Protein AF-A0A975ZNK2-F1 (afdb_monomer)

pLDDT: mean 77.85, std 20.16, range [29.97, 97.44]

Structure (mmCIF, N/CA/C/O backbone):
data_AF-A0A975ZNK2-F1
#
_entry.id   AF-A0A975ZNK2-F1
#
loop_
_atom_site.group_PDB
_atom_site.id
_atom_site.type_symbol
_atom_site.label_atom_id
_atom_site.label_alt_id
_atom_site.label_comp_id
_atom_site.label_asym_id
_atom_site.label_entity_id
_atom_site.label_seq_id
_atom_site.pdbx_PDB_ins_code
_atom_site.Cartn_x
_atom_site.Cartn_y
_atom_site.Cartn_z
_atom_site.occupancy
_atom_site.B_iso_or_equiv
_atom_site.auth_seq_id
_atom_site.auth_comp_id
_atom_site.auth_asym_id
_atom_site.auth_atom_id
_atom_site.pdbx_PDB_model_num
ATOM 1 N N . MET A 1 1 ? 40.248 -5.183 1.973 1.00 47.56 1 MET A N 1
ATOM 2 C CA . MET A 1 1 ? 39.134 -5.006 2.936 1.00 47.56 1 MET A CA 1
ATOM 3 C C . MET A 1 1 ? 38.538 -3.595 2.935 1.00 47.56 1 MET A C 1
ATOM 5 O O . MET A 1 1 ? 37.321 -3.505 2.962 1.00 47.56 1 MET A O 1
ATOM 9 N N . LEU A 1 2 ? 39.323 -2.508 2.812 1.00 42.44 2 LEU A N 1
ATOM 10 C CA . LEU A 1 2 ? 38.768 -1.141 2.685 1.00 42.44 2 LEU A CA 1
ATOM 11 C C . LEU A 1 2 ? 37.943 -0.899 1.400 1.00 42.44 2 LEU A C 1
ATOM 13 O O . LEU A 1 2 ? 36.941 -0.193 1.455 1.00 42.44 2 LEU A O 1
ATOM 17 N N . LEU A 1 3 ? 38.295 -1.525 0.268 1.00 43.16 3 LEU A N 1
ATOM 18 C CA . LEU A 1 3 ? 37.518 -1.394 -0.979 1.00 43.16 3 LEU A CA 1
ATOM 19 C C . LEU A 1 3 ? 36.099 -1.992 -0.892 1.00 43.16 3 LEU A C 1
ATOM 21 O O . LEU A 1 3 ? 35.184 -1.487 -1.532 1.00 43.16 3 LEU A O 1
ATOM 25 N N . PHE A 1 4 ? 35.898 -3.034 -0.077 1.00 43.66 4 PHE A N 1
ATOM 26 C CA . PHE A 1 4 ? 34.592 -3.690 0.078 1.00 43.66 4 PHE A CA 1
ATOM 27 C C . PHE A 1 4 ? 33.626 -2.851 0.932 1.00 43.66 4 PHE A C 1
ATOM 29 O O . PHE A 1 4 ? 32.433 -2.792 0.650 1.00 43.66 4 PHE A O 1
ATOM 36 N N . VAL A 1 5 ? 34.155 -2.136 1.933 1.00 51.25 5 VAL A N 1
ATOM 37 C CA . VAL A 1 5 ? 33.385 -1.199 2.771 1.00 51.25 5 VAL A CA 1
ATOM 38 C C . VAL A 1 5 ? 32.979 0.047 1.973 1.00 51.25 5 VAL A C 1
ATOM 40 O O . VAL A 1 5 ? 31.861 0.534 2.122 1.00 51.25 5 VAL A O 1
ATOM 43 N N . ALA A 1 6 ? 33.835 0.517 1.057 1.00 40.59 6 ALA A N 1
ATOM 44 C CA . ALA A 1 6 ? 33.511 1.627 0.159 1.00 40.59 6 ALA A CA 1
ATOM 45 C C . ALA A 1 6 ? 32.428 1.263 -0.881 1.00 40.59 6 ALA A C 1
ATOM 47 O O . ALA A 1 6 ? 31.555 2.082 -1.161 1.00 40.59 6 ALA A O 1
ATOM 48 N N . MET A 1 7 ? 32.417 0.027 -1.401 1.00 44.50 7 MET A N 1
ATOM 49 C CA . MET A 1 7 ? 31.348 -0.450 -2.296 1.00 44.50 7 MET A CA 1
ATOM 50 C C . MET A 1 7 ? 30.000 -0.638 -1.579 1.00 44.50 7 MET A C 1
ATOM 52 O O . MET A 1 7 ? 28.960 -0.334 -2.161 1.00 44.50 7 MET A O 1
ATOM 56 N N . LEU A 1 8 ? 29.997 -1.051 -0.305 1.00 46.00 8 LEU A N 1
ATOM 57 C CA . LEU A 1 8 ? 28.776 -1.118 0.517 1.00 46.00 8 LEU A CA 1
ATOM 58 C C . LEU A 1 8 ? 28.173 0.271 0.799 1.00 46.00 8 LEU A C 1
ATOM 60 O O . LEU A 1 8 ? 26.955 0.397 0.908 1.00 46.00 8 LEU A O 1
ATOM 64 N N . ALA A 1 9 ? 28.998 1.321 0.861 1.00 42.47 9 ALA A N 1
ATOM 65 C CA . ALA A 1 9 ? 28.537 2.695 1.066 1.00 42.47 9 ALA A CA 1
ATOM 66 C C . ALA A 1 9 ? 27.902 3.326 -0.193 1.00 42.47 9 ALA A C 1
ATOM 68 O O . ALA A 1 9 ? 27.030 4.186 -0.077 1.00 42.47 9 ALA A O 1
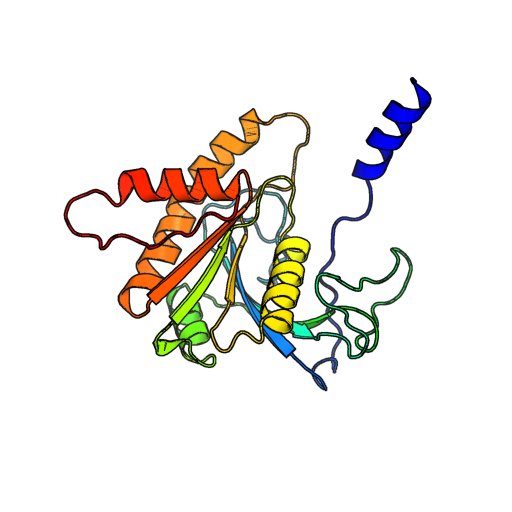ATOM 69 N N . LEU A 1 10 ? 28.283 2.880 -1.396 1.00 37.44 10 LEU A N 1
ATOM 70 C CA . LEU A 1 10 ? 27.771 3.413 -2.669 1.00 37.44 10 LEU A CA 1
ATOM 71 C C . LEU A 1 10 ? 26.394 2.848 -3.066 1.00 37.44 10 LEU A C 1
ATOM 73 O O . LEU A 1 10 ? 25.664 3.493 -3.817 1.00 37.44 10 LEU A O 1
ATOM 77 N N . ALA A 1 11 ? 25.982 1.701 -2.515 1.00 38.19 11 ALA A N 1
ATOM 78 C CA . ALA A 1 11 ? 24.647 1.132 -2.746 1.00 38.19 11 ALA A CA 1
ATOM 79 C C . ALA A 1 11 ? 23.512 1.935 -2.072 1.00 38.19 11 ALA A C 1
ATOM 81 O O . ALA A 1 11 ? 22.334 1.728 -2.365 1.00 38.19 11 ALA A O 1
ATOM 82 N N . ALA A 1 12 ? 23.845 2.876 -1.183 1.00 39.78 12 ALA A N 1
ATOM 83 C CA . ALA A 1 12 ? 22.862 3.679 -0.465 1.00 39.78 12 ALA A CA 1
ATOM 84 C C . ALA A 1 12 ? 22.242 4.810 -1.310 1.00 39.78 12 ALA A C 1
ATOM 86 O O . ALA A 1 12 ? 21.206 5.339 -0.901 1.00 39.78 12 ALA A O 1
ATOM 87 N N . CYS A 1 13 ? 22.819 5.15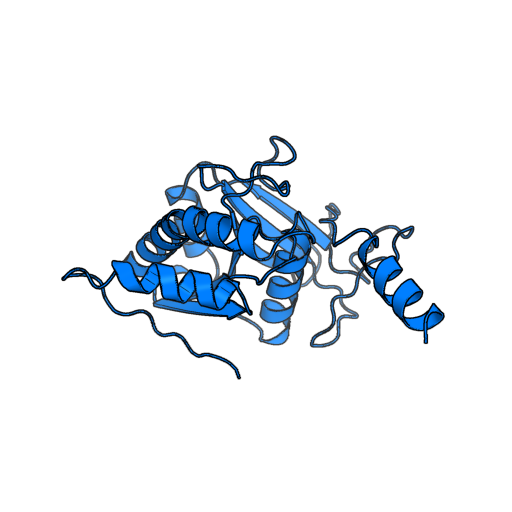2 -2.469 1.00 39.16 13 CYS A N 1
ATOM 88 C CA . CYS A 1 13 ? 22.420 6.308 -3.285 1.00 39.16 13 CYS A CA 1
ATOM 89 C C . CYS A 1 13 ? 21.742 5.952 -4.620 1.00 39.16 13 CYS A C 1
ATOM 91 O O . CYS A 1 13 ? 21.587 6.827 -5.470 1.00 39.16 13 CYS A O 1
ATOM 93 N N . ALA A 1 14 ? 21.314 4.703 -4.825 1.00 41.66 14 ALA A N 1
ATOM 94 C CA . ALA A 1 14 ? 20.444 4.391 -5.958 1.00 41.66 14 ALA A CA 1
ATOM 95 C C . ALA A 1 14 ? 19.085 5.102 -5.778 1.00 41.66 14 ALA A C 1
ATOM 97 O O . ALA A 1 14 ? 18.588 5.143 -4.646 1.00 41.66 14 ALA A O 1
ATOM 98 N N . PRO A 1 15 ? 18.463 5.658 -6.838 1.00 47.44 15 PRO A N 1
ATOM 99 C CA . PRO A 1 15 ? 17.114 6.209 -6.752 1.00 47.44 15 PRO A CA 1
ATOM 100 C C . PRO A 1 15 ? 16.156 5.121 -6.247 1.00 47.44 15 PRO A C 1
ATOM 102 O O . PRO A 1 15 ? 15.837 4.161 -6.947 1.00 47.44 15 PRO A O 1
ATOM 105 N N . ARG A 1 16 ? 15.758 5.238 -4.976 1.00 64.69 16 ARG A N 1
ATOM 106 C CA . ARG A 1 16 ? 14.890 4.271 -4.291 1.00 64.69 16 ARG A CA 1
ATOM 107 C C . ARG A 1 16 ? 13.478 4.421 -4.834 1.00 64.69 16 ARG A C 1
ATOM 109 O O . ARG A 1 16 ? 13.046 5.552 -5.042 1.00 64.69 16 ARG A O 1
ATOM 116 N N . GLY A 1 17 ? 12.798 3.295 -5.065 1.00 68.25 17 GLY A N 1
ATOM 117 C CA . GLY A 1 17 ? 11.686 3.121 -6.013 1.00 68.25 17 GLY A CA 1
ATOM 118 C C . GLY A 1 17 ? 10.769 4.331 -6.246 1.00 68.25 17 GLY A C 1
ATOM 119 O O . GLY A 1 17 ? 10.374 5.024 -5.308 1.00 68.25 17 GLY A O 1
ATOM 120 N N . VAL A 1 18 ? 10.401 4.556 -7.509 1.00 77.31 18 VAL A N 1
ATOM 121 C CA . VAL A 1 18 ? 9.527 5.653 -7.945 1.00 77.31 18 VAL A CA 1
ATOM 122 C C . VAL A 1 18 ? 8.212 5.083 -8.476 1.00 77.31 18 VAL A C 1
ATOM 124 O O . VAL A 1 18 ? 8.189 4.067 -9.168 1.00 77.31 18 VAL A O 1
ATOM 127 N N . LEU A 1 19 ? 7.102 5.735 -8.132 1.00 82.06 19 LEU A N 1
ATOM 128 C CA . LEU A 1 19 ? 5.798 5.434 -8.718 1.00 82.06 19 LEU A CA 1
ATOM 129 C C . LEU A 1 19 ? 5.722 6.077 -10.107 1.00 82.06 19 LEU A C 1
ATOM 131 O O . LEU A 1 19 ? 5.750 7.303 -10.217 1.00 82.06 19 LEU A O 1
ATOM 135 N N . HIS A 1 20 ? 5.641 5.256 -11.153 1.00 83.00 20 HIS A N 1
ATOM 136 C CA . HIS A 1 20 ? 5.560 5.711 -12.540 1.00 83.00 20 HIS A CA 1
ATOM 137 C C . HIS A 1 20 ? 4.120 5.576 -13.023 1.00 83.00 20 HIS A C 1
ATOM 139 O O . HIS A 1 20 ? 3.653 4.459 -13.209 1.00 83.00 20 HIS A O 1
ATOM 145 N N . LEU A 1 21 ? 3.418 6.697 -13.207 1.00 86.12 21 LEU A N 1
ATOM 146 C CA . LEU A 1 21 ? 2.072 6.689 -13.780 1.00 86.12 21 LEU A CA 1
ATOM 147 C C . LEU A 1 21 ? 2.161 6.623 -15.306 1.00 86.12 21 LEU A C 1
ATOM 149 O O . LEU A 1 21 ? 2.670 7.552 -15.935 1.00 86.12 21 LEU A O 1
ATOM 153 N N . VAL A 1 22 ? 1.644 5.544 -15.882 1.00 86.31 22 VAL A N 1
ATOM 154 C CA . VAL A 1 22 ? 1.553 5.313 -17.324 1.00 86.31 22 VAL A CA 1
ATOM 155 C C . VAL A 1 22 ? 0.072 5.200 -17.679 1.00 86.31 22 VAL A C 1
ATOM 157 O O . VAL A 1 22 ? -0.610 4.270 -17.261 1.00 86.31 22 VAL A O 1
ATOM 160 N N . ARG A 1 23 ? -0.453 6.181 -18.421 1.00 82.62 23 ARG A N 1
ATOM 161 C CA . ARG A 1 23 ? -1.852 6.160 -18.882 1.00 82.62 23 ARG A CA 1
ATOM 162 C C . ARG A 1 23 ? -2.042 5.040 -19.907 1.00 82.62 23 ARG A C 1
ATOM 164 O O . ARG A 1 23 ? -1.178 4.875 -20.761 1.00 82.62 23 ARG A O 1
ATOM 171 N N . GLY A 1 24 ? -3.167 4.330 -19.842 1.00 79.81 24 GLY A N 1
ATOM 172 C CA . GLY A 1 24 ? -3.452 3.201 -20.736 1.00 79.81 24 GLY A CA 1
ATOM 173 C C . GLY A 1 24 ? -2.796 1.881 -20.311 1.00 79.81 24 GLY A C 1
ATOM 174 O O . GLY A 1 24 ? -2.879 0.901 -21.038 1.00 79.81 24 GLY A O 1
ATOM 175 N N . ALA A 1 25 ? -2.126 1.836 -19.152 1.00 83.31 25 ALA A N 1
ATOM 176 C CA . ALA A 1 25 ? -1.563 0.606 -18.586 1.00 83.31 25 ALA A CA 1
ATOM 177 C C . ALA A 1 25 ? -2.608 -0.235 -17.819 1.00 83.31 25 ALA A C 1
ATOM 179 O O . ALA A 1 25 ? -2.273 -0.966 -16.896 1.00 83.31 25 ALA A O 1
ATOM 180 N N . ASP A 1 26 ? -3.889 -0.072 -18.128 1.00 79.56 26 ASP A N 1
ATOM 181 C CA . ASP A 1 26 ? -5.020 -0.802 -17.554 1.00 79.56 26 ASP A CA 1
ATOM 182 C C . ASP A 1 26 ? -5.435 -2.024 -18.392 1.00 79.56 26 ASP A C 1
ATOM 184 O O . ASP A 1 26 ? -6.244 -2.838 -17.950 1.00 79.56 26 ASP A O 1
ATOM 188 N N . GLU A 1 27 ? -4.823 -2.201 -19.566 1.00 72.44 27 GLU A N 1
ATOM 189 C CA . GLU A 1 27 ? -4.964 -3.378 -20.425 1.00 72.44 27 GLU A CA 1
ATOM 190 C C . GLU A 1 27 ? -4.094 -4.544 -19.896 1.00 72.44 27 GLU A C 1
ATOM 192 O O . GLU A 1 27 ? -3.063 -4.891 -20.468 1.00 72.44 27 GLU A O 1
ATOM 197 N N . GLY A 1 28 ? -4.458 -5.131 -18.750 1.00 77.25 28 GLY A N 1
ATOM 198 C CA . GLY A 1 28 ? -3.711 -6.239 -18.138 1.00 77.25 28 GLY A CA 1
ATOM 199 C C . GLY A 1 28 ? -4.212 -6.640 -16.748 1.00 77.25 28 GLY A C 1
ATOM 200 O O . GLY A 1 28 ? -5.309 -6.260 -16.343 1.00 77.25 28 GLY A O 1
ATOM 201 N N . ASP A 1 29 ? -3.406 -7.408 -16.003 1.00 90.31 29 ASP A N 1
ATOM 202 C CA . ASP A 1 29 ? -3.673 -7.643 -14.579 1.00 90.31 29 ASP A CA 1
ATOM 203 C C . ASP A 1 29 ? -3.331 -6.375 -13.785 1.00 90.31 29 ASP A C 1
ATOM 205 O O . ASP A 1 29 ? -2.174 -5.942 -13.718 1.00 90.31 29 ASP A O 1
ATOM 209 N N . VAL A 1 30 ? -4.367 -5.772 -13.201 1.00 94.88 30 VAL A N 1
ATOM 210 C CA . VAL A 1 30 ? -4.267 -4.567 -12.386 1.00 94.88 30 VAL A CA 1
ATOM 211 C C . VAL A 1 30 ? -4.638 -4.895 -10.947 1.00 94.88 30 VAL A C 1
ATOM 213 O O . VAL A 1 30 ? -5.793 -5.182 -10.627 1.00 94.88 30 VAL A O 1
ATOM 216 N N . ARG A 1 31 ? -3.667 -4.756 -10.043 1.00 96.12 31 ARG A N 1
ATOM 217 C CA . ARG A 1 31 ? -3.871 -4.958 -8.606 1.00 96.12 31 ARG A CA 1
ATOM 218 C C . ARG A 1 31 ? -4.122 -3.623 -7.911 1.00 96.12 31 ARG A C 1
ATOM 220 O O . ARG A 1 31 ? -3.324 -2.689 -7.998 1.00 96.12 31 ARG A O 1
ATOM 227 N N . GLN A 1 32 ? -5.248 -3.540 -7.205 1.00 96.25 32 GLN A N 1
ATOM 228 C CA . GLN A 1 32 ? -5.641 -2.363 -6.432 1.00 96.25 32 GLN A CA 1
ATOM 229 C C . GLN A 1 32 ? -4.957 -2.369 -5.067 1.00 96.25 32 GLN A C 1
ATOM 231 O O . GLN A 1 32 ? -5.268 -3.192 -4.207 1.00 96.25 32 GLN A O 1
ATOM 236 N N . ILE A 1 33 ? -4.052 -1.419 -4.850 1.00 96.94 33 ILE A N 1
ATOM 237 C CA . ILE A 1 33 ? -3.324 -1.271 -3.593 1.00 96.94 33 ILE A CA 1
ATOM 238 C C . ILE A 1 33 ? -3.868 -0.075 -2.836 1.00 96.94 33 ILE A C 1
ATOM 240 O O . ILE A 1 33 ? -3.664 1.080 -3.213 1.00 96.94 33 ILE A O 1
ATOM 244 N N . PHE A 1 34 ? -4.552 -0.344 -1.734 1.00 97.25 34 PHE A N 1
ATOM 245 C CA . PHE A 1 34 ? -5.020 0.700 -0.840 1.00 97.25 34 PHE A CA 1
ATOM 246 C C . PHE A 1 34 ? -3.858 1.162 0.037 1.00 97.25 34 PHE A C 1
ATOM 248 O O . PHE A 1 34 ? -3.151 0.351 0.622 1.00 97.25 34 PHE A O 1
ATOM 255 N N . VAL A 1 35 ? -3.630 2.464 0.140 1.00 95.25 35 VAL A N 1
ATOM 256 C CA . VAL A 1 35 ? -2.529 3.031 0.918 1.00 95.25 35 VAL A CA 1
ATOM 257 C C . VAL A 1 35 ? -3.093 3.950 1.983 1.00 95.25 35 VAL A C 1
ATOM 259 O O . VAL A 1 35 ? -3.808 4.903 1.676 1.00 95.25 35 VAL A O 1
ATOM 262 N N . ALA A 1 36 ? -2.720 3.679 3.229 1.00 93.12 36 ALA A N 1
ATOM 263 C CA . ALA A 1 36 ? -2.921 4.574 4.357 1.00 93.12 36 ALA A CA 1
ATOM 264 C C . ALA A 1 36 ? -1.546 5.033 4.849 1.00 93.12 36 ALA A C 1
ATOM 266 O O . ALA A 1 36 ? -0.684 4.207 5.151 1.00 93.12 36 ALA A O 1
ATOM 267 N N . SER A 1 37 ? -1.308 6.341 4.901 1.00 88.38 37 SER A N 1
ATOM 268 C CA . SER A 1 37 ? 0.003 6.882 5.257 1.00 88.38 37 SER A CA 1
ATOM 269 C C . SER A 1 37 ? -0.100 8.096 6.164 1.00 88.38 37 SER A C 1
ATOM 271 O O . SER A 1 37 ? -0.893 8.995 5.915 1.00 88.38 37 SER A O 1
ATOM 273 N N . ASN A 1 38 ? 0.760 8.165 7.177 1.00 82.56 38 ASN A N 1
ATOM 274 C CA . ASN A 1 38 ? 0.985 9.362 7.994 1.00 82.56 38 ASN A CA 1
ATOM 275 C C . ASN A 1 38 ? 2.240 10.145 7.550 1.00 82.56 38 ASN A C 1
ATOM 277 O O . ASN A 1 38 ? 2.787 10.959 8.301 1.00 82.56 38 ASN A O 1
ATOM 281 N N . ARG A 1 39 ? 2.735 9.896 6.332 1.00 77.12 39 ARG A N 1
ATOM 282 C CA . ARG A 1 39 ? 3.794 10.698 5.708 1.00 77.12 39 ARG A CA 1
ATOM 283 C C . ARG A 1 39 ? 3.210 12.014 5.194 1.00 77.12 39 ARG A C 1
ATOM 285 O O . ARG A 1 39 ? 2.108 12.042 4.657 1.00 77.12 39 ARG A O 1
ATOM 292 N N . VAL A 1 40 ? 3.969 13.106 5.284 1.00 67.44 40 VAL A N 1
ATOM 293 C CA . VAL A 1 40 ? 3.607 14.367 4.612 1.00 67.44 40 VAL A CA 1
ATOM 294 C C . VAL A 1 40 ? 3.613 14.125 3.110 1.00 67.44 40 VAL A C 1
ATOM 296 O O . VAL A 1 40 ? 4.567 13.542 2.592 1.00 67.44 40 VAL A O 1
ATOM 299 N N . LEU A 1 41 ? 2.590 14.587 2.404 1.00 61.41 41 LEU A N 1
ATOM 300 C CA . LEU A 1 41 ? 2.543 14.514 0.950 1.00 61.41 41 LEU A CA 1
ATOM 301 C C . LEU A 1 41 ? 3.724 15.281 0.322 1.00 61.41 41 LEU A C 1
ATOM 303 O O . LEU A 1 41 ? 4.070 16.379 0.747 1.00 61.41 41 LEU A O 1
ATOM 307 N N . LYS A 1 42 ? 4.376 14.685 -0.682 1.00 56.09 42 LYS A N 1
ATOM 308 C CA . LYS A 1 42 ? 5.437 15.330 -1.477 1.00 56.09 42 LYS A CA 1
ATOM 309 C C . LYS A 1 42 ? 4.848 16.368 -2.441 1.00 56.09 42 LYS A C 1
ATOM 311 O O . LYS A 1 42 ? 5.508 17.353 -2.744 1.00 56.09 42 LYS A O 1
ATOM 316 N N . HIS A 1 43 ? 3.616 16.135 -2.887 1.00 57.69 43 HIS A N 1
ATOM 317 C CA . HIS A 1 43 ? 2.813 17.014 -3.733 1.00 57.69 43 HIS A CA 1
ATOM 318 C C . HIS A 1 43 ? 1.353 16.923 -3.279 1.00 57.69 43 HIS A C 1
ATOM 320 O O . HIS A 1 43 ? 0.948 15.874 -2.784 1.00 57.69 43 HIS A O 1
ATOM 326 N N . ASP A 1 44 ? 0.540 17.954 -3.510 1.00 54.56 44 ASP A N 1
ATOM 327 C CA . ASP A 1 44 ? -0.889 17.984 -3.134 1.00 54.56 44 ASP A CA 1
ATOM 328 C C . ASP A 1 44 ? -1.784 17.063 -3.999 1.00 54.56 44 ASP A C 1
ATOM 330 O O . ASP A 1 44 ? -2.953 17.323 -4.250 1.00 54.56 44 ASP A O 1
ATOM 334 N N . ASN A 1 45 ? -1.216 15.974 -4.521 1.00 52.50 45 ASN A N 1
ATOM 335 C CA . ASN A 1 45 ? -1.914 14.997 -5.349 1.00 52.50 45 ASN A CA 1
ATOM 336 C C . ASN A 1 45 ? -2.414 13.781 -4.556 1.00 52.50 45 ASN A C 1
ATOM 338 O O . ASN A 1 45 ? -3.037 12.900 -5.136 1.00 52.50 45 ASN A O 1
ATOM 342 N N . GLY A 1 46 ? -2.127 13.697 -3.252 1.00 55.69 46 GLY A N 1
ATOM 343 C CA . GLY A 1 46 ? -2.627 12.629 -2.377 1.00 55.69 46 GLY A CA 1
ATOM 344 C C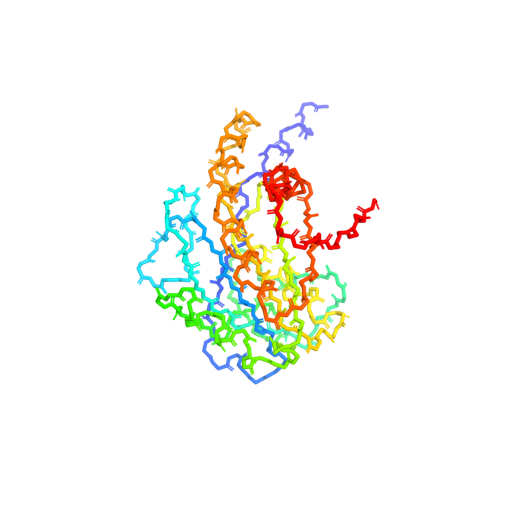 . GLY A 1 46 ? -2.006 11.241 -2.593 1.00 55.69 46 GLY A C 1
ATOM 345 O O . GLY A 1 46 ? -2.354 10.316 -1.866 1.00 55.69 46 GLY A O 1
ATOM 346 N N . VAL A 1 47 ? -1.083 11.084 -3.550 1.00 57.91 47 VAL A N 1
ATOM 347 C CA . VAL A 1 47 ? -0.493 9.779 -3.919 1.00 57.91 47 VAL A CA 1
ATOM 348 C C . VAL A 1 47 ? 1.029 9.728 -3.868 1.00 57.91 47 VAL A C 1
ATOM 350 O O . VAL A 1 47 ? 1.612 8.646 -3.793 1.00 57.91 47 VAL A O 1
ATOM 353 N N . GLN A 1 48 ? 1.705 10.876 -3.860 1.00 60.56 48 GLN A N 1
ATOM 354 C CA . GLN A 1 48 ? 3.146 10.925 -3.643 1.00 60.56 48 GLN A CA 1
ATOM 355 C C . GLN A 1 48 ? 3.447 11.364 -2.218 1.00 60.56 48 GLN A C 1
ATOM 357 O O . GLN A 1 48 ? 3.145 12.487 -1.822 1.00 60.56 48 GLN A O 1
ATOM 362 N N . PHE A 1 49 ? 4.110 10.496 -1.463 1.00 58.38 49 PHE A N 1
ATOM 363 C CA . PHE A 1 49 ? 4.479 10.747 -0.074 1.00 58.38 49 PHE A CA 1
ATOM 364 C C . PHE A 1 49 ? 5.948 11.154 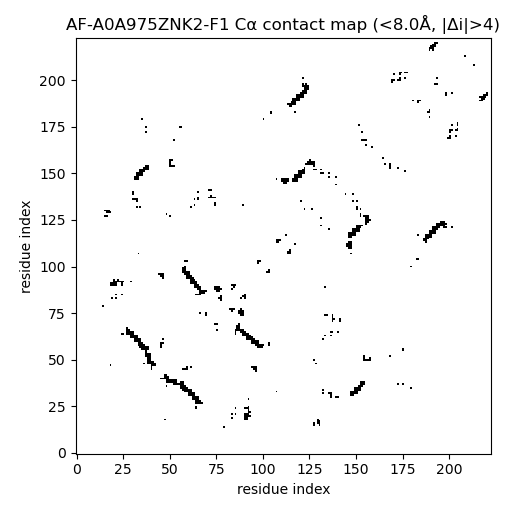0.043 1.00 58.38 49 PHE A C 1
ATOM 366 O O . PHE A 1 49 ? 6.821 10.612 -0.637 1.00 58.38 49 PHE A O 1
ATOM 373 N N . SER A 1 50 ? 6.231 12.111 0.920 1.00 56.81 50 SER A N 1
ATOM 374 C CA . SER A 1 50 ? 7.591 12.476 1.312 1.00 56.81 50 SER A CA 1
ATOM 375 C C . SER A 1 50 ? 8.131 11.515 2.385 1.00 56.81 50 SER A C 1
ATOM 377 O O . SER A 1 50 ? 7.446 10.602 2.848 1.00 56.81 50 SER A O 1
ATOM 379 N N . GLY A 1 51 ? 9.383 11.713 2.801 1.00 55.44 51 GLY A N 1
ATOM 380 C CA . GLY A 1 51 ? 9.949 11.037 3.974 1.00 55.44 51 GLY A CA 1
ATOM 381 C C . GLY A 1 51 ? 9.584 11.691 5.313 1.00 55.44 51 GLY A C 1
ATOM 382 O O . GLY A 1 51 ? 9.987 11.186 6.354 1.00 55.44 51 GLY A O 1
ATOM 383 N N . ARG A 1 52 ? 8.866 12.824 5.312 1.00 55.25 52 ARG A N 1
ATOM 384 C CA . ARG A 1 52 ? 8.602 13.613 6.523 1.00 55.25 52 ARG A CA 1
ATOM 385 C C . ARG A 1 52 ? 7.366 13.106 7.266 1.00 55.25 52 ARG A C 1
ATOM 387 O O . ARG A 1 52 ? 6.416 12.626 6.652 1.00 55.25 52 ARG A O 1
ATOM 394 N N . ARG A 1 53 ? 7.372 13.272 8.590 1.00 57.06 53 ARG A N 1
ATOM 395 C CA . ARG A 1 53 ? 6.262 12.936 9.497 1.00 57.06 53 ARG A CA 1
ATOM 396 C C . ARG A 1 53 ? 5.124 13.951 9.387 1.00 57.06 53 ARG A C 1
ATOM 398 O O . ARG A 1 53 ? 5.380 15.151 9.464 1.00 57.06 53 ARG A O 1
ATOM 405 N N . GLY A 1 54 ? 3.895 13.467 9.219 1.00 60.19 54 GLY A N 1
ATOM 406 C CA . GLY A 1 54 ? 2.658 14.239 9.333 1.00 60.19 54 GLY A CA 1
ATOM 407 C C . GLY A 1 54 ? 1.809 13.750 10.510 1.00 60.19 54 GLY A C 1
ATOM 408 O O . GLY A 1 54 ? 2.024 12.663 11.039 1.00 60.19 54 GLY A O 1
ATOM 409 N N . THR A 1 55 ? 0.848 14.560 10.948 1.00 60.00 55 THR A N 1
ATOM 410 C CA . THR A 1 55 ? -0.098 14.217 12.030 1.00 60.00 55 THR A CA 1
ATOM 411 C C . THR A 1 55 ? -1.428 13.666 11.515 1.00 60.00 55 THR A C 1
ATOM 413 O O . THR A 1 55 ? -2.237 13.198 12.305 1.00 60.00 55 THR A O 1
ATOM 416 N N . ARG A 1 56 ? -1.663 13.719 10.199 1.00 72.25 56 ARG A N 1
ATOM 417 C CA . ARG A 1 56 ? -2.900 13.279 9.545 1.00 72.25 56 ARG A CA 1
ATOM 418 C C . ARG A 1 56 ? -2.642 12.032 8.702 1.00 72.25 56 ARG A C 1
ATOM 420 O O . ARG A 1 56 ? -1.614 11.953 8.029 1.00 72.25 56 ARG A O 1
ATOM 427 N N . LEU A 1 57 ? -3.595 11.099 8.720 1.00 83.06 57 LEU A N 1
ATOM 428 C CA . LEU A 1 57 ? -3.656 10.001 7.762 1.00 83.06 57 LEU A CA 1
ATOM 429 C C . LEU A 1 57 ? -4.136 10.502 6.398 1.00 83.06 57 LEU A C 1
ATOM 431 O O . LEU A 1 57 ? -5.158 11.181 6.277 1.00 83.06 57 LEU A O 1
ATOM 435 N N . TYR A 1 58 ? -3.398 10.117 5.373 1.00 88.44 58 TYR A N 1
ATOM 436 C CA . TYR A 1 58 ? -3.750 10.275 3.976 1.00 88.44 58 TYR A CA 1
ATOM 437 C C . TYR A 1 58 ? -4.081 8.911 3.395 1.00 88.44 58 TYR A C 1
ATOM 439 O O . TYR A 1 58 ? -3.410 7.917 3.687 1.00 88.44 58 TYR A O 1
ATOM 447 N N . PHE A 1 59 ? -5.102 8.889 2.550 1.00 91.75 59 PHE A N 1
ATOM 448 C CA . PHE A 1 59 ? -5.672 7.670 2.015 1.00 91.75 59 PHE A CA 1
ATOM 449 C C . PHE A 1 59 ? -5.687 7.726 0.495 1.00 91.75 59 PHE A C 1
ATOM 451 O O . PHE A 1 59 ? -6.079 8.731 -0.097 1.00 91.75 59 PHE A O 1
ATOM 458 N N . SER A 1 60 ? -5.278 6.638 -0.146 1.00 94.06 60 SER A N 1
ATOM 459 C CA . SER A 1 60 ? -5.336 6.519 -1.601 1.00 94.06 60 SER A CA 1
ATOM 460 C C . SER A 1 60 ? -5.518 5.072 -2.051 1.00 94.06 60 SER A C 1
ATOM 462 O O . SER A 1 60 ? -5.328 4.142 -1.271 1.00 94.06 60 SER A O 1
ATOM 464 N N . ARG A 1 61 ? -5.900 4.886 -3.313 1.00 95.12 61 ARG A N 1
ATOM 465 C CA . ARG A 1 61 ? -5.805 3.630 -4.055 1.00 95.12 61 ARG A CA 1
ATOM 466 C C . ARG A 1 61 ? -4.835 3.834 -5.208 1.00 95.12 61 ARG A C 1
ATOM 468 O O . ARG A 1 61 ? -4.964 4.799 -5.962 1.00 95.12 61 ARG A O 1
ATOM 475 N N . LEU A 1 62 ? -3.872 2.936 -5.321 1.00 94.75 62 LEU A N 1
ATOM 476 C CA . LEU A 1 62 ? -2.918 2.874 -6.414 1.00 94.75 62 LEU A CA 1
ATOM 477 C C . LEU A 1 62 ? -3.238 1.631 -7.232 1.00 94.75 62 LEU A C 1
ATOM 479 O O . LEU A 1 62 ? -3.207 0.523 -6.703 1.00 94.75 62 LEU A O 1
ATOM 483 N N . ASP A 1 63 ? -3.550 1.828 -8.504 1.00 95.38 63 ASP A N 1
ATOM 484 C CA . ASP A 1 63 ? -3.844 0.739 -9.425 1.00 95.38 63 ASP A CA 1
ATOM 485 C C . ASP A 1 63 ? -2.522 0.379 -10.108 1.00 95.38 63 ASP A C 1
ATOM 487 O O . ASP A 1 63 ? -1.937 1.197 -10.824 1.00 95.38 63 ASP A O 1
ATOM 491 N N . VAL A 1 64 ? -1.996 -0.804 -9.787 1.00 95.88 64 VAL A N 1
ATOM 492 C CA . VAL A 1 64 ? -0.678 -1.268 -10.228 1.00 95.88 64 VAL A CA 1
ATOM 493 C C . VAL A 1 64 ? -0.857 -2.280 -11.349 1.00 95.88 64 VAL A C 1
ATOM 495 O O . VAL A 1 64 ? -1.416 -3.348 -11.121 1.00 95.88 64 VAL A O 1
ATOM 498 N N . SER A 1 65 ? -0.343 -1.960 -12.533 1.00 96.38 65 SER A N 1
ATOM 499 C CA . SER A 1 65 ? -0.240 -2.906 -13.644 1.00 96.38 65 SER A CA 1
ATOM 500 C C . SER A 1 65 ? 0.910 -3.870 -13.389 1.00 96.38 65 SER A C 1
ATOM 502 O O . SER A 1 65 ? 2.044 -3.439 -13.145 1.00 96.38 65 SER A O 1
ATOM 504 N N . VAL A 1 66 ? 0.623 -5.164 -13.488 1.00 96.25 66 VAL A N 1
ATOM 505 C CA . VAL A 1 66 ? 1.624 -6.232 -13.446 1.00 96.25 66 VAL A CA 1
ATOM 506 C C . VAL A 1 66 ? 2.004 -6.603 -14.883 1.00 96.25 66 VAL A C 1
ATOM 508 O O . VAL A 1 66 ? 1.111 -6.845 -15.698 1.00 96.25 66 VAL A O 1
ATOM 511 N N . PRO A 1 67 ? 3.300 -6.619 -15.243 1.00 95.06 67 PRO A N 1
ATOM 512 C CA . PRO A 1 67 ? 3.700 -6.889 -16.616 1.00 95.06 67 PRO A CA 1
ATOM 513 C C . PRO A 1 67 ? 3.505 -8.373 -16.976 1.00 95.06 67 PRO A C 1
ATOM 515 O O . PRO A 1 67 ? 3.795 -9.238 -16.153 1.00 95.06 67 PRO A O 1
ATOM 518 N N . PRO A 1 68 ? 3.141 -8.718 -18.225 1.00 94.50 68 PRO A N 1
ATOM 519 C CA . PRO A 1 68 ? 2.971 -10.116 -18.646 1.00 94.50 68 PRO A CA 1
ATOM 520 C C . PRO A 1 68 ? 4.230 -10.988 -18.520 1.00 94.50 68 PRO A C 1
ATOM 522 O O . PRO A 1 68 ? 4.147 -12.211 -18.492 1.00 94.50 68 PRO A O 1
ATOM 525 N N . VAL A 1 69 ? 5.415 -10.370 -18.474 1.00 95.12 69 VAL A N 1
ATOM 526 C CA . VAL A 1 69 ? 6.710 -11.059 -18.319 1.00 95.12 69 VAL A CA 1
ATOM 527 C C . VAL A 1 69 ? 7.092 -11.327 -16.859 1.00 95.12 69 VAL A C 1
ATOM 529 O O . VAL A 1 69 ? 8.227 -11.742 -16.596 1.00 95.12 69 VAL A O 1
ATOM 532 N N . HIS A 1 70 ? 6.190 -11.029 -15.922 1.00 96.31 70 HIS A N 1
ATOM 533 C CA . HIS A 1 70 ? 6.429 -11.130 -14.493 1.00 96.31 70 HIS A CA 1
ATOM 534 C C . HIS A 1 70 ? 6.817 -12.552 -14.058 1.00 96.31 70 HIS A C 1
ATOM 536 O O . HIS A 1 70 ? 6.409 -13.552 -14.652 1.00 96.31 70 HIS A O 1
ATOM 542 N N . ARG A 1 71 ? 7.662 -12.630 -13.026 1.00 95.62 71 ARG A N 1
ATOM 543 C CA . ARG A 1 71 ? 8.082 -13.877 -12.383 1.00 95.62 71 ARG A CA 1
ATOM 544 C C . ARG A 1 71 ? 7.930 -13.753 -10.877 1.00 95.62 71 ARG A C 1
ATOM 546 O O . ARG A 1 71 ? 8.406 -12.771 -10.305 1.00 95.62 71 ARG A O 1
ATOM 553 N N . ASP A 1 72 ? 7.417 -14.800 -10.249 1.00 94.81 72 ASP A N 1
ATOM 554 C CA . ASP A 1 72 ? 7.152 -14.824 -8.813 1.00 94.81 72 ASP A CA 1
ATOM 555 C C . ASP A 1 72 ? 8.336 -14.303 -7.975 1.00 94.81 72 ASP A C 1
ATOM 557 O O . ASP A 1 72 ? 9.511 -14.642 -8.180 1.00 94.81 72 ASP A O 1
ATOM 561 N N . GLY A 1 73 ? 8.025 -13.427 -7.023 1.00 92.50 73 GLY A N 1
ATOM 562 C CA . GLY A 1 73 ? 8.960 -12.794 -6.094 1.00 92.50 73 GLY A CA 1
ATOM 563 C C . GLY A 1 73 ? 9.801 -11.653 -6.682 1.00 92.50 73 GLY A C 1
ATOM 564 O O . GLY A 1 73 ? 10.501 -10.946 -5.936 1.00 92.50 73 GLY A O 1
ATOM 565 N N . ARG A 1 74 ? 9.756 -11.430 -7.999 1.00 93.19 74 ARG A N 1
ATOM 566 C CA . ARG A 1 74 ? 10.497 -10.356 -8.672 1.00 93.19 74 ARG A CA 1
ATOM 567 C C . ARG A 1 74 ? 9.674 -9.078 -8.723 1.00 93.19 74 ARG A C 1
ATOM 569 O O . ARG A 1 74 ? 8.464 -9.084 -8.692 1.00 93.19 74 ARG A O 1
ATOM 576 N N . ILE A 1 75 ? 10.340 -7.934 -8.778 1.00 92.75 75 ILE A N 1
ATOM 577 C CA . ILE A 1 75 ? 9.660 -6.687 -9.134 1.00 92.75 75 ILE A CA 1
ATOM 578 C C . ILE A 1 75 ? 10.434 -6.139 -10.312 1.00 92.75 75 ILE A C 1
ATOM 580 O O . ILE A 1 75 ? 11.522 -5.583 -10.136 1.00 92.75 75 ILE A O 1
ATOM 584 N N . GLU A 1 76 ? 9.916 -6.368 -11.511 1.00 93.62 76 GLU A N 1
ATOM 585 C CA . GLU A 1 76 ? 10.480 -5.849 -12.744 1.00 93.62 76 GLU A CA 1
ATOM 586 C C . GLU A 1 76 ? 10.351 -4.327 -12.742 1.00 93.62 76 GLU A C 1
ATOM 588 O O . GLU A 1 76 ? 9.257 -3.762 -12.704 1.00 93.62 76 GLU A O 1
ATOM 593 N N . ARG A 1 77 ? 11.496 -3.650 -12.740 1.00 90.25 77 ARG A N 1
ATOM 594 C CA . ARG A 1 77 ? 11.597 -2.193 -12.679 1.00 90.25 77 ARG A CA 1
ATOM 595 C C . ARG A 1 77 ? 12.415 -1.706 -13.863 1.00 90.25 77 ARG A C 1
ATOM 597 O O . ARG A 1 77 ? 13.342 -2.418 -14.262 1.00 90.25 77 ARG A O 1
ATOM 604 N N . PRO A 1 78 ? 12.127 -0.502 -14.379 1.00 88.00 78 PRO A N 1
ATOM 605 C CA . PRO A 1 78 ? 12.999 0.107 -15.363 1.00 88.00 78 PRO A CA 1
ATOM 606 C C . PRO A 1 78 ? 14.399 0.292 -14.770 1.00 88.00 78 PRO A C 1
ATOM 608 O O . PRO A 1 78 ? 14.563 0.533 -13.569 1.00 88.00 78 PRO A O 1
ATOM 611 N N . ALA A 1 79 ? 15.417 0.186 -15.625 1.00 85.06 79 ALA A N 1
ATOM 612 C CA . ALA A 1 79 ? 16.736 0.710 -15.290 1.00 85.06 79 ALA A CA 1
ATOM 613 C C . ALA A 1 79 ? 16.624 2.223 -14.990 1.00 85.06 79 ALA A C 1
ATOM 615 O O . ALA A 1 79 ? 15.700 2.856 -15.504 1.00 85.06 79 ALA A O 1
ATOM 616 N N . PRO A 1 80 ? 17.521 2.817 -14.182 1.00 76.88 80 PRO A N 1
ATOM 617 C CA . PRO A 1 80 ? 17.363 4.194 -13.701 1.00 76.88 80 PRO A CA 1
ATOM 618 C C . PRO A 1 80 ? 17.124 5.248 -14.798 1.00 76.88 80 PRO A C 1
ATOM 620 O O . PRO A 1 80 ? 16.398 6.211 -14.566 1.00 76.88 80 PRO A O 1
ATOM 623 N N . GLU A 1 81 ? 17.687 5.055 -15.990 1.00 79.38 81 GLU A N 1
ATOM 624 C CA . GLU A 1 81 ? 17.566 5.954 -17.143 1.00 79.38 81 GLU A CA 1
ATOM 625 C C . GLU A 1 81 ? 16.537 5.485 -18.189 1.00 79.38 81 GLU A C 1
ATOM 627 O O . GLU A 1 81 ? 16.312 6.166 -19.190 1.00 79.38 81 GLU A O 1
ATOM 632 N N . ALA A 1 82 ? 15.923 4.316 -17.995 1.00 83.94 82 ALA A N 1
ATOM 633 C CA . ALA A 1 82 ? 14.973 3.743 -18.940 1.00 83.94 82 ALA A CA 1
ATOM 634 C C . ALA A 1 82 ? 13.547 4.250 -18.687 1.00 83.94 82 ALA A C 1
ATOM 636 O O . ALA A 1 82 ? 13.111 4.420 -17.547 1.00 83.94 82 ALA A O 1
ATOM 637 N N . ALA A 1 83 ? 12.786 4.436 -19.767 1.00 86.94 83 ALA A N 1
ATOM 638 C CA . ALA A 1 83 ? 11.363 4.718 -19.654 1.00 86.94 83 ALA A CA 1
ATOM 639 C C . ALA A 1 83 ? 10.615 3.502 -19.058 1.00 86.94 83 ALA A C 1
ATOM 641 O O . ALA A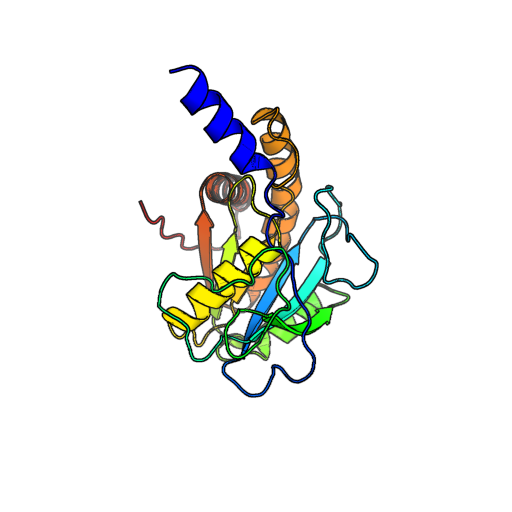 1 83 ? 10.940 2.356 -19.392 1.00 86.94 83 ALA A O 1
ATOM 642 N N . PRO A 1 84 ? 9.617 3.725 -18.182 1.00 89.25 84 PRO A N 1
ATOM 643 C CA . PRO A 1 84 ? 8.739 2.659 -17.714 1.00 89.25 84 PRO A CA 1
ATOM 644 C C . PRO A 1 84 ? 7.931 2.091 -18.891 1.00 89.25 84 PRO A C 1
ATOM 646 O O . PRO A 1 84 ? 7.493 2.834 -19.765 1.00 89.25 84 PRO A O 1
ATOM 649 N N . ASP A 1 85 ? 7.728 0.776 -18.892 1.00 91.31 85 ASP A N 1
ATOM 650 C CA . ASP A 1 85 ? 7.058 0.036 -19.967 1.00 91.31 85 ASP A CA 1
ATOM 651 C C . ASP A 1 85 ? 6.118 -0.981 -19.308 1.00 91.31 85 ASP A C 1
ATOM 653 O O . ASP A 1 85 ? 6.625 -1.889 -18.645 1.00 91.31 85 ASP A O 1
ATOM 657 N N . PRO A 1 86 ? 4.785 -0.844 -19.433 1.00 92.75 86 PRO A N 1
ATOM 658 C CA . PRO A 1 86 ? 3.826 -1.740 -18.784 1.00 92.75 86 PRO A CA 1
ATOM 659 C C . PRO A 1 86 ? 3.931 -3.190 -19.268 1.00 92.75 86 PRO A C 1
ATOM 661 O O . PRO A 1 86 ? 3.573 -4.102 -18.532 1.00 92.75 86 PRO A O 1
ATOM 664 N N . ALA A 1 87 ? 4.482 -3.440 -20.462 1.00 93.25 87 ALA A N 1
ATOM 665 C CA . ALA A 1 87 ? 4.708 -4.802 -20.940 1.00 93.25 87 ALA A CA 1
ATOM 666 C C . ALA A 1 87 ? 5.873 -5.496 -20.211 1.00 93.25 87 ALA A C 1
ATOM 668 O O . ALA A 1 87 ? 6.019 -6.717 -20.283 1.00 93.25 87 ALA A O 1
ATOM 669 N N . ARG A 1 88 ? 6.730 -4.726 -19.527 1.00 93.44 88 ARG A N 1
ATOM 670 C CA . ARG A 1 88 ? 7.991 -5.209 -18.949 1.00 93.44 88 ARG A CA 1
ATOM 671 C C . ARG A 1 88 ? 8.189 -4.877 -17.482 1.00 93.44 88 ARG A C 1
ATOM 673 O O . ARG A 1 88 ? 9.027 -5.511 -16.852 1.00 93.44 88 ARG A O 1
ATOM 680 N N . HIS A 1 89 ? 7.488 -3.885 -16.953 1.00 94.25 89 HIS A N 1
ATOM 681 C CA . HIS A 1 89 ? 7.729 -3.316 -15.637 1.00 94.25 89 HIS A CA 1
ATOM 682 C C . HIS A 1 89 ? 6.425 -3.120 -14.870 1.00 94.25 89 HIS A C 1
ATOM 684 O O . HIS A 1 89 ? 5.386 -2.823 -15.454 1.00 94.25 89 HIS A O 1
ATOM 690 N N . PHE A 1 90 ? 6.517 -3.190 -13.544 1.00 94.44 90 PHE A N 1
ATOM 691 C CA . PHE A 1 90 ? 5.455 -2.703 -12.674 1.00 94.44 90 PHE A CA 1
ATOM 692 C C . PHE A 1 90 ? 5.316 -1.191 -12.833 1.00 94.44 90 PHE A C 1
ATOM 694 O O . PHE A 1 90 ? 6.283 -0.440 -12.657 1.00 94.44 90 PHE A O 1
ATOM 701 N N . VAL A 1 91 ? 4.101 -0.744 -13.129 1.00 93.69 91 VAL A N 1
ATOM 702 C CA . VAL A 1 91 ? 3.764 0.675 -13.284 1.00 93.69 91 VAL A CA 1
ATOM 703 C C . VAL A 1 91 ? 2.426 0.970 -12.621 1.00 93.69 91 VAL A C 1
ATOM 705 O O . VAL A 1 91 ? 1.642 0.066 -12.349 1.00 93.69 91 VAL A O 1
ATOM 708 N N . LEU A 1 92 ? 2.154 2.243 -12.348 1.00 93.50 92 LEU A N 1
ATOM 709 C CA . LEU A 1 92 ? 0.811 2.673 -11.982 1.00 93.50 92 LEU A CA 1
ATOM 710 C C . LEU A 1 92 ? -0.003 2.932 -13.245 1.00 93.50 92 LEU A C 1
ATOM 712 O O . LEU A 1 92 ? 0.420 3.719 -14.090 1.00 93.50 92 LEU A O 1
ATOM 716 N N . SER A 1 93 ? -1.183 2.333 -13.331 1.00 93.62 93 SER A N 1
ATOM 717 C CA . SER A 1 93 ? -2.202 2.674 -14.327 1.00 93.62 93 SER A CA 1
ATOM 718 C C . SER A 1 93 ? -3.160 3.748 -13.804 1.00 93.62 93 SER A C 1
ATOM 720 O O . SER A 1 93 ? -3.668 4.564 -14.573 1.00 93.62 93 SER A O 1
ATOM 722 N N . GLY A 1 94 ? -3.345 3.819 -12.480 1.00 91.31 94 GLY A N 1
ATOM 723 C CA . GLY A 1 94 ? -4.264 4.750 -11.834 1.00 91.31 94 GLY A CA 1
ATOM 724 C C . GLY A 1 94 ? -3.873 5.114 -10.403 1.00 91.31 94 GLY A C 1
ATOM 725 O O . GLY A 1 94 ? -3.115 4.420 -9.726 1.00 91.31 94 GLY A O 1
ATOM 726 N N . ALA A 1 95 ? -4.392 6.249 -9.947 1.00 91.56 95 ALA A N 1
ATOM 727 C CA . ALA A 1 95 ? -4.115 6.823 -8.639 1.00 91.56 95 ALA A CA 1
ATOM 728 C C . ALA A 1 95 ? -5.328 7.640 -8.176 1.00 91.56 95 ALA A C 1
ATOM 730 O O . ALA A 1 95 ? -5.705 8.610 -8.831 1.00 91.56 95 ALA A O 1
ATOM 731 N N . TYR A 1 96 ? -5.921 7.260 -7.045 1.00 91.38 96 TYR A N 1
ATOM 732 C CA . TYR A 1 96 ? -7.155 7.853 -6.528 1.00 91.38 96 TYR A CA 1
ATOM 733 C C . TYR A 1 96 ? -6.972 8.225 -5.063 1.00 91.38 96 TYR A C 1
ATOM 735 O O . TYR A 1 96 ? -6.664 7.364 -4.246 1.00 91.38 96 TYR A O 1
ATOM 743 N N . ALA A 1 97 ? -7.155 9.494 -4.710 1.00 90.69 97 ALA A N 1
ATOM 744 C CA . ALA A 1 97 ? -7.115 9.933 -3.319 1.00 90.69 97 ALA A CA 1
ATOM 745 C C . ALA A 1 97 ? -8.500 9.801 -2.673 1.00 90.69 97 ALA A C 1
ATOM 747 O O . ALA A 1 97 ? -9.513 10.125 -3.292 1.00 90.69 97 ALA A O 1
ATOM 748 N N . PHE A 1 98 ? -8.537 9.371 -1.413 1.00 92.00 98 PHE A N 1
ATOM 749 C CA . PHE A 1 98 ? -9.744 9.399 -0.595 1.00 92.00 98 PHE A CA 1
ATOM 750 C C . PHE A 1 98 ? -9.648 10.563 0.400 1.00 92.00 98 PHE A C 1
ATOM 752 O O . PHE A 1 98 ? -8.675 10.633 1.158 1.00 92.00 98 PHE A O 1
ATOM 759 N N . PRO A 1 99 ? -10.632 11.480 0.431 1.00 88.75 99 PRO A N 1
ATOM 760 C CA . PRO A 1 99 ? -10.595 12.630 1.336 1.00 88.75 99 PRO A CA 1
ATOM 761 C C . PRO A 1 99 ? -10.647 12.247 2.820 1.00 88.75 99 PRO A C 1
ATOM 763 O O . PRO A 1 99 ? -10.066 12.939 3.667 1.00 88.75 99 PRO A O 1
ATOM 766 N N . THR A 1 100 ? -11.348 11.154 3.138 1.00 91.75 100 THR A N 1
ATOM 767 C CA . THR A 1 100 ? -11.590 10.701 4.511 1.00 91.75 100 THR A CA 1
ATOM 768 C C . THR A 1 100 ? -11.338 9.203 4.692 1.00 91.75 100 THR A C 1
ATOM 770 O O . THR A 1 100 ? -11.339 8.425 3.736 1.00 91.75 100 THR A O 1
ATOM 773 N N . LEU A 1 101 ? -11.180 8.787 5.953 1.00 92.69 101 LEU A N 1
ATOM 774 C CA . LEU A 1 101 ? -11.121 7.372 6.329 1.00 92.69 101 LEU A CA 1
ATOM 775 C C . LEU A 1 101 ? -12.416 6.631 5.951 1.00 92.69 101 LEU A C 1
ATOM 777 O O . LEU A 1 101 ? -12.359 5.478 5.542 1.00 92.69 101 LEU A O 1
ATOM 781 N N . ALA A 1 102 ? -13.580 7.281 6.042 1.00 95.25 102 ALA A N 1
ATOM 782 C CA . ALA A 1 102 ? -14.852 6.664 5.666 1.00 95.25 102 ALA A CA 1
ATOM 783 C C . ALA A 1 102 ? -14.905 6.342 4.162 1.00 95.25 102 ALA A C 1
ATOM 785 O O . ALA A 1 102 ? -15.255 5.221 3.790 1.00 95.25 102 ALA A O 1
ATOM 786 N N . ASP A 1 103 ? -14.479 7.283 3.312 1.00 96.19 103 ASP A N 1
ATOM 787 C CA . ASP A 1 103 ? -14.399 7.076 1.859 1.00 96.19 103 ASP A CA 1
ATOM 788 C C . ASP A 1 103 ? -13.419 5.950 1.513 1.00 96.19 103 ASP A C 1
ATOM 790 O O . ASP A 1 103 ? -13.703 5.105 0.663 1.00 96.19 103 ASP A O 1
ATOM 794 N N . PHE A 1 104 ? -12.287 5.903 2.220 1.00 96.50 104 PHE A N 1
ATOM 795 C CA . PHE A 1 104 ? -11.297 4.842 2.081 1.00 96.50 104 PHE A CA 1
ATOM 796 C C . PHE A 1 104 ? -11.875 3.467 2.436 1.00 96.50 104 PHE A C 1
ATOM 798 O O . PHE A 1 104 ? -11.773 2.534 1.643 1.00 96.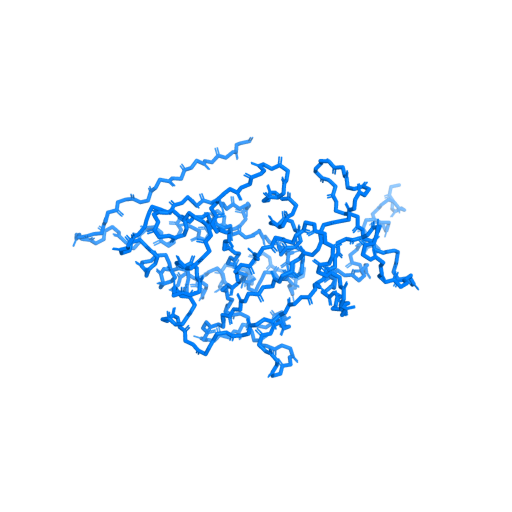50 104 PHE A O 1
ATOM 805 N N . LEU A 1 105 ? -12.536 3.333 3.590 1.00 96.75 105 LEU A N 1
ATOM 806 C CA . LEU A 1 105 ? -13.145 2.071 4.027 1.00 96.75 105 LEU A CA 1
ATOM 807 C C . LEU A 1 105 ? -14.254 1.600 3.083 1.00 96.75 105 LEU A C 1
ATOM 809 O O . LEU A 1 105 ? -14.384 0.391 2.866 1.00 96.75 105 LEU A O 1
ATOM 813 N N . ALA A 1 106 ? -15.021 2.538 2.518 1.00 96.56 106 ALA A N 1
ATOM 814 C CA . ALA A 1 106 ? -16.019 2.265 1.491 1.00 96.56 106 ALA A CA 1
ATOM 815 C C . ALA A 1 106 ? -15.368 1.812 0.176 1.00 96.56 106 ALA A C 1
ATOM 817 O O . ALA A 1 106 ? -15.864 0.888 -0.465 1.00 96.56 106 ALA A O 1
ATOM 818 N N . GLY A 1 107 ? -14.238 2.413 -0.208 1.00 96.62 107 GLY A N 1
ATOM 819 C CA . GLY A 1 107 ? -13.421 1.967 -1.336 1.00 96.62 107 GLY A CA 1
ATOM 820 C C . GLY A 1 107 ? -12.919 0.534 -1.153 1.00 96.62 107 GLY A C 1
ATOM 821 O O . GLY A 1 107 ? -13.109 -0.290 -2.042 1.00 96.62 107 GLY A O 1
ATOM 822 N N . VAL A 1 108 ? -12.363 0.218 0.022 1.00 96.88 108 VAL A N 1
ATOM 823 C CA . VAL A 1 108 ? -11.911 -1.143 0.361 1.00 96.88 108 VAL A CA 1
ATOM 824 C C . VAL A 1 108 ? -13.087 -2.126 0.349 1.00 96.88 108 VAL A C 1
ATOM 826 O O . VAL A 1 108 ? -12.944 -3.222 -0.170 1.00 96.88 108 VAL A O 1
ATOM 829 N N . ALA A 1 109 ? -14.258 -1.741 0.868 1.00 96.00 109 ALA A N 1
ATOM 830 C CA . ALA A 1 109 ? -15.442 -2.608 0.897 1.00 96.00 109 ALA A CA 1
ATOM 831 C C . ALA A 1 109 ? -15.993 -2.956 -0.497 1.00 96.00 109 ALA A C 1
ATOM 833 O O . ALA A 1 109 ? -16.629 -3.991 -0.658 1.00 96.00 109 ALA A O 1
ATOM 834 N N . LYS A 1 110 ? -15.776 -2.084 -1.490 1.00 95.75 110 LYS A N 1
ATOM 835 C CA . LYS A 1 110 ? -16.200 -2.300 -2.883 1.00 95.75 110 LYS A CA 1
ATOM 836 C C . LYS A 1 110 ? -15.254 -3.209 -3.669 1.00 95.75 110 LYS A C 1
ATOM 838 O O . LYS A 1 110 ? -15.639 -3.673 -4.738 1.00 95.75 110 LYS A O 1
ATOM 843 N N . ALA A 1 111 ? -14.029 -3.417 -3.190 1.00 94.00 111 ALA A N 1
ATOM 844 C CA . ALA A 1 111 ? -13.097 -4.344 -3.817 1.00 94.00 111 ALA A CA 1
ATOM 845 C C . ALA A 1 111 ? -13.551 -5.803 -3.590 1.00 94.00 111 ALA A C 1
ATOM 847 O O . ALA A 1 111 ? -14.217 -6.075 -2.585 1.00 94.00 111 ALA A O 1
ATOM 848 N N . PRO A 1 112 ? -13.196 -6.745 -4.486 1.00 92.19 112 PRO A N 1
ATOM 849 C CA . PRO A 1 112 ? -13.491 -8.170 -4.306 1.00 92.19 112 PRO A CA 1
ATOM 850 C C . PRO A 1 112 ? -13.071 -8.670 -2.916 1.00 92.19 112 PRO A C 1
ATOM 852 O O . PRO A 1 112 ? -12.009 -8.291 -2.433 1.00 92.19 112 PRO A O 1
ATOM 855 N N . GLY A 1 113 ? -13.945 -9.418 -2.231 1.00 92.38 113 GLY A N 1
ATOM 856 C CA . GLY A 1 113 ? -13.719 -9.917 -0.862 1.00 92.38 113 GLY A CA 1
ATOM 857 C C . GLY A 1 113 ? -13.725 -8.854 0.253 1.00 92.38 113 GLY A C 1
ATOM 858 O O . GLY A 1 113 ? -13.764 -9.187 1.438 1.00 92.38 113 GLY A O 1
ATOM 859 N N . GLY A 1 114 ? -13.745 -7.562 -0.090 1.00 92.19 114 GLY A N 1
ATOM 860 C CA . GLY A 1 114 ? -13.466 -6.468 0.842 1.00 92.19 114 GLY A CA 1
ATOM 861 C C . GLY A 1 114 ? -14.545 -6.146 1.868 1.00 92.19 114 GLY A C 1
ATOM 862 O O . GLY A 1 114 ? -14.287 -5.402 2.824 1.00 92.19 114 GLY A O 1
ATOM 863 N N . ALA A 1 115 ? -15.746 -6.696 1.691 1.00 92.12 115 ALA A N 1
ATOM 864 C CA . ALA A 1 115 ? -16.804 -6.636 2.690 1.00 92.12 115 ALA A CA 1
ATOM 865 C C . ALA A 1 115 ? -16.500 -7.528 3.906 1.00 92.12 115 ALA A C 1
ATOM 867 O O . ALA A 1 115 ? -16.869 -7.161 5.019 1.00 92.12 115 ALA A O 1
ATOM 868 N N . GLU A 1 116 ? -15.802 -8.651 3.710 1.00 94.31 116 GLU A N 1
ATOM 869 C CA . GLU A 1 116 ? -15.597 -9.677 4.741 1.00 94.31 116 GLU A CA 1
ATOM 870 C C . GLU A 1 116 ? -14.170 -9.710 5.277 1.00 94.31 116 GLU A C 1
ATOM 872 O O . GLU A 1 116 ? -13.964 -9.895 6.481 1.00 94.31 116 GLU A O 1
ATOM 877 N N . GLU A 1 117 ? -13.180 -9.501 4.409 1.00 96.06 117 GLU A N 1
ATOM 878 C CA . GLU A 1 117 ? -11.771 -9.674 4.743 1.00 96.06 117 GLU A CA 1
ATOM 879 C C . GLU A 1 117 ? -10.901 -8.547 4.169 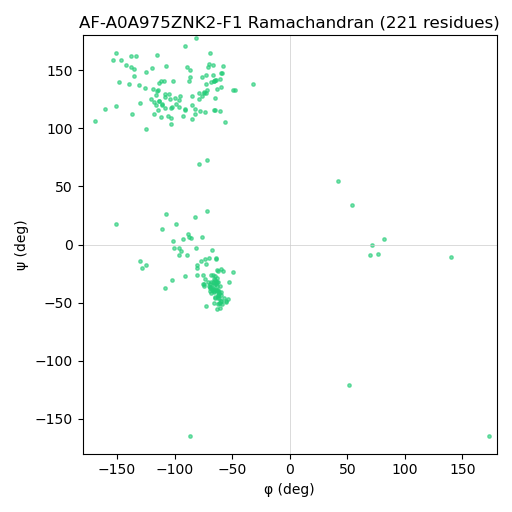1.00 96.06 117 GLU A C 1
ATOM 881 O O . GLU A 1 117 ? -11.227 -7.897 3.177 1.00 96.06 117 GLU A O 1
ATOM 886 N N . VAL A 1 118 ? -9.773 -8.276 4.825 1.00 96.81 118 VAL A N 1
ATOM 887 C CA . VAL A 1 118 ? -8.748 -7.350 4.330 1.00 96.81 118 VAL A CA 1
ATOM 888 C C . VAL A 1 118 ? -7.371 -7.803 4.788 1.00 96.81 118 VAL A C 1
ATOM 890 O O . VAL A 1 118 ? -7.182 -8.214 5.937 1.00 96.81 118 VAL A O 1
ATOM 893 N N . PHE A 1 119 ? -6.392 -7.685 3.900 1.00 96.88 119 PHE A N 1
ATOM 894 C CA . PHE A 1 119 ? -4.992 -7.900 4.223 1.0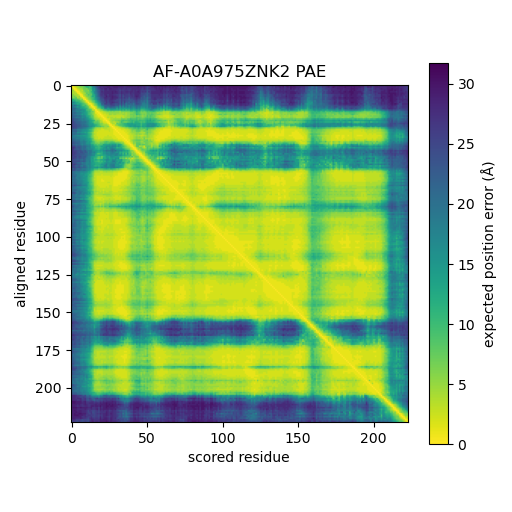0 96.88 119 PHE A CA 1
ATOM 895 C C . PHE A 1 119 ? -4.294 -6.558 4.442 1.00 96.88 119 PHE A C 1
ATOM 897 O O . PHE A 1 119 ? -4.336 -5.683 3.584 1.00 96.88 119 PHE A O 1
ATOM 904 N N . VAL A 1 120 ? -3.642 -6.380 5.586 1.00 96.62 120 VAL A N 1
ATOM 905 C CA . VAL A 1 120 ? -2.897 -5.171 5.942 1.00 96.62 120 VAL A CA 1
ATOM 906 C C . VAL A 1 120 ? -1.416 -5.509 6.033 1.00 96.62 120 VAL A C 1
ATOM 908 O O . VAL A 1 120 ? -1.006 -6.362 6.820 1.00 96.62 120 VAL A O 1
ATOM 911 N N . TYR A 1 121 ? -0.608 -4.798 5.256 1.00 95.38 121 TYR A N 1
ATOM 912 C CA . TYR A 1 121 ? 0.842 -4.896 5.246 1.00 95.38 121 TYR A CA 1
ATOM 913 C C . TYR A 1 121 ? 1.479 -3.655 5.872 1.00 95.38 121 TYR A C 1
ATOM 915 O O . TYR A 1 121 ? 1.215 -2.526 5.455 1.00 95.38 121 TYR A O 1
ATOM 923 N N . VAL A 1 122 ? 2.360 -3.868 6.847 1.00 92.44 122 VAL A N 1
ATOM 924 C CA . VAL A 1 122 ? 3.162 -2.822 7.492 1.00 92.44 122 VAL A CA 1
ATOM 925 C C . VAL A 1 122 ? 4.624 -3.026 7.108 1.00 92.44 122 VAL A C 1
ATOM 927 O O . VAL A 1 122 ? 5.271 -3.985 7.540 1.00 92.44 122 VAL A O 1
ATOM 930 N N . HIS A 1 123 ? 5.163 -2.123 6.287 1.00 88.88 123 HIS A N 1
ATOM 931 C CA . HIS A 1 123 ? 6.543 -2.242 5.820 1.00 88.88 123 HIS A CA 1
ATOM 932 C C . HIS A 1 123 ? 7.565 -2.018 6.949 1.00 88.88 123 HIS A C 1
ATOM 934 O O . HIS A 1 123 ? 7.257 -1.470 8.008 1.00 88.88 123 HIS A O 1
ATOM 940 N N . GLY A 1 124 ? 8.815 -2.414 6.703 1.00 82.50 124 GLY A N 1
ATOM 941 C CA . GLY A 1 124 ? 9.912 -2.264 7.659 1.00 82.50 124 GLY A CA 1
ATOM 942 C C . GLY A 1 124 ? 10.636 -0.918 7.594 1.00 82.50 124 GLY A C 1
ATOM 943 O O . GLY A 1 124 ? 10.163 0.062 7.008 1.00 82.50 124 GLY A O 1
ATOM 944 N N . TYR A 1 125 ? 11.814 -0.888 8.213 1.00 74.69 125 TYR A N 1
ATOM 945 C CA . TYR A 1 125 ? 12.721 0.256 8.181 1.00 74.69 125 TYR A CA 1
ATOM 946 C C . TYR A 1 125 ? 13.291 0.509 6.778 1.00 74.69 125 TYR A C 1
ATOM 948 O O . TYR A 1 125 ? 13.377 -0.409 5.962 1.00 74.69 125 TYR A O 1
ATOM 956 N N . ASN A 1 126 ? 13.681 1.756 6.505 1.00 74.25 126 ASN A N 1
ATOM 957 C CA . ASN A 1 126 ? 14.350 2.187 5.280 1.00 74.25 126 ASN A CA 1
ATOM 958 C C . ASN A 1 126 ? 13.597 1.804 3.992 1.00 74.25 126 ASN A C 1
ATOM 960 O O . ASN A 1 126 ? 14.209 1.494 2.975 1.00 74.25 126 ASN A O 1
ATOM 964 N N . THR A 1 127 ? 12.262 1.806 4.048 1.00 78.38 127 THR A N 1
ATOM 965 C CA . THR A 1 127 ? 11.390 1.474 2.913 1.00 78.38 127 THR A CA 1
ATOM 966 C C . THR A 1 127 ? 10.579 2.705 2.530 1.00 78.38 127 THR A C 1
ATOM 968 O O . THR A 1 127 ? 10.013 3.378 3.396 1.00 78.38 127 THR A O 1
ATOM 971 N N . ASN A 1 128 ? 10.528 3.049 1.244 1.00 80.69 128 ASN A N 1
ATOM 972 C CA . ASN A 1 128 ? 9.687 4.143 0.762 1.00 80.69 128 ASN A CA 1
ATOM 973 C C . ASN A 1 128 ? 8.284 3.654 0.338 1.00 80.69 128 ASN A C 1
ATOM 975 O O . ASN A 1 128 ? 8.019 2.455 0.256 1.00 80.69 128 ASN A O 1
ATOM 979 N N . ASN A 1 129 ? 7.366 4.589 0.063 1.00 83.50 129 ASN A N 1
ATOM 980 C CA . ASN A 1 129 ? 5.990 4.233 -0.294 1.00 83.50 129 ASN A CA 1
ATOM 981 C C . ASN A 1 129 ? 5.889 3.409 -1.588 1.00 83.50 129 ASN A C 1
ATOM 983 O O . ASN A 1 129 ? 5.071 2.497 -1.668 1.00 83.50 129 ASN A O 1
ATOM 987 N N . ALA A 1 130 ? 6.700 3.723 -2.598 1.00 86.12 130 ALA A N 1
ATOM 988 C CA . ALA A 1 130 ? 6.659 3.022 -3.878 1.00 86.12 130 ALA A CA 1
ATOM 989 C C . ALA A 1 130 ? 7.148 1.577 -3.737 1.00 86.12 130 ALA A C 1
ATOM 991 O O . ALA A 1 130 ? 6.547 0.658 -4.281 1.00 86.12 130 ALA A O 1
ATOM 992 N N . GLU A 1 131 ? 8.215 1.370 -2.967 1.00 88.44 131 GLU A N 1
ATOM 993 C CA . GLU A 1 131 ? 8.764 0.051 -2.667 1.00 88.44 131 GLU A CA 1
ATOM 994 C C . GLU A 1 131 ? 7.753 -0.810 -1.916 1.00 88.44 131 GLU A C 1
ATOM 996 O O . GLU A 1 131 ? 7.541 -1.957 -2.304 1.00 88.44 131 GLU A O 1
ATOM 1001 N N . ALA A 1 132 ? 7.099 -0.250 -0.892 1.00 89.62 132 ALA A N 1
ATOM 1002 C CA . ALA A 1 132 ? 6.037 -0.937 -0.163 1.00 89.62 132 ALA A CA 1
ATOM 1003 C C . ALA A 1 132 ? 4.844 -1.271 -1.075 1.00 89.62 132 ALA A C 1
ATOM 1005 O O . ALA A 1 132 ? 4.361 -2.400 -1.051 1.00 89.62 132 ALA A O 1
ATOM 1006 N N . THR A 1 133 ? 4.427 -0.323 -1.922 1.00 92.12 133 THR A N 1
ATOM 1007 C CA . THR A 1 133 ? 3.300 -0.488 -2.855 1.00 92.12 133 THR A CA 1
ATOM 1008 C C . THR A 1 133 ? 3.574 -1.590 -3.875 1.00 92.12 133 THR A C 1
ATOM 1010 O O . THR A 1 133 ? 2.797 -2.533 -3.964 1.00 92.12 133 THR A O 1
ATOM 1013 N N . TYR A 1 134 ? 4.684 -1.521 -4.619 1.00 93.44 134 TYR A N 1
ATOM 1014 C CA . TYR A 1 134 ? 4.990 -2.533 -5.636 1.00 93.44 134 TYR A CA 1
ATOM 1015 C C . TYR A 1 134 ? 5.264 -3.903 -5.029 1.00 93.44 134 TYR A C 1
ATOM 1017 O O . TYR A 1 134 ? 4.917 -4.913 -5.628 1.00 93.44 134 TYR A O 1
ATOM 1025 N N . ARG A 1 135 ? 5.861 -3.958 -3.833 1.00 94.06 135 ARG A N 1
ATOM 1026 C CA . ARG A 1 135 ? 6.055 -5.229 -3.133 1.00 94.06 135 ARG A CA 1
ATOM 1027 C C . ARG A 1 135 ? 4.724 -5.853 -2.724 1.00 94.06 135 ARG A C 1
ATOM 1029 O O . ARG A 1 135 ? 4.573 -7.061 -2.855 1.00 94.06 135 ARG A O 1
ATOM 1036 N N . LEU A 1 136 ? 3.771 -5.050 -2.255 1.00 95.25 136 LEU A N 1
ATOM 1037 C CA . LEU A 1 136 ? 2.435 -5.542 -1.936 1.00 95.25 136 LEU A CA 1
ATOM 1038 C C . LEU A 1 136 ? 1.658 -5.947 -3.193 1.00 95.25 136 LEU A C 1
ATOM 1040 O O . LEU A 1 136 ? 0.982 -6.964 -3.159 1.00 95.25 136 LEU A O 1
ATOM 1044 N N . ALA A 1 137 ? 1.799 -5.212 -4.299 1.00 96.00 137 ALA A N 1
ATOM 1045 C CA . ALA A 1 137 ? 1.203 -5.586 -5.581 1.00 96.00 137 ALA A CA 1
ATOM 1046 C C . ALA A 1 137 ? 1.745 -6.913 -6.112 1.00 96.00 137 ALA A C 1
ATOM 1048 O O . ALA A 1 137 ? 0.960 -7.761 -6.514 1.00 96.00 137 ALA A O 1
ATOM 1049 N N . GLN A 1 138 ? 3.063 -7.112 -6.037 1.00 96.06 138 GLN A N 1
ATOM 1050 C CA . GLN A 1 138 ? 3.695 -8.387 -6.361 1.00 96.06 138 GLN A CA 1
ATOM 1051 C C . GLN A 1 138 ? 3.146 -9.509 -5.473 1.00 96.06 138 GLN A C 1
ATOM 1053 O O . GLN A 1 138 ? 2.654 -10.496 -5.986 1.00 96.06 138 GLN A O 1
ATOM 1058 N N . MET A 1 139 ? 3.122 -9.344 -4.146 1.00 94.75 139 MET A N 1
ATOM 1059 C CA . MET A 1 139 ? 2.547 -10.377 -3.271 1.00 94.75 139 MET A CA 1
ATOM 1060 C C . MET A 1 139 ? 1.067 -10.661 -3.581 1.00 94.75 139 MET A C 1
ATOM 1062 O O . MET A 1 139 ? 0.656 -11.814 -3.577 1.00 94.75 139 MET A O 1
ATOM 1066 N N . ALA A 1 140 ? 0.265 -9.628 -3.847 1.00 95.50 140 ALA A N 1
ATOM 1067 C CA . ALA A 1 140 ? -1.149 -9.787 -4.177 1.00 95.50 140 ALA A CA 1
ATOM 1068 C C . ALA A 1 140 ? -1.364 -10.522 -5.508 1.00 95.50 140 ALA A C 1
ATOM 1070 O O . ALA A 1 140 ? -2.329 -11.265 -5.630 1.00 95.50 140 ALA A O 1
ATOM 1071 N N . HIS A 1 141 ? -0.481 -10.312 -6.483 1.00 95.94 141 HIS A N 1
ATOM 1072 C CA . HIS A 1 141 ? -0.512 -11.011 -7.761 1.00 95.94 141 HIS A CA 1
ATOM 1073 C C . HIS A 1 141 ? -0.059 -12.469 -7.616 1.00 95.94 141 HIS A C 1
ATOM 1075 O O . HIS A 1 141 ? -0.809 -13.372 -7.965 1.00 95.94 141 HIS A O 1
ATOM 1081 N N . ASP A 1 142 ? 1.115 -12.708 -7.030 1.00 95.88 142 ASP A N 1
ATOM 1082 C CA . ASP A 1 142 ? 1.719 -14.045 -6.933 1.00 95.88 142 ASP A CA 1
ATOM 1083 C C . ASP A 1 142 ? 0.884 -15.019 -6.097 1.00 95.88 142 ASP A C 1
ATOM 1085 O O . ASP A 1 142 ? 0.887 -16.223 -6.342 1.00 95.88 142 ASP A O 1
ATOM 1089 N N . PHE A 1 143 ? 0.183 -14.508 -5.082 1.00 93.75 143 PHE A N 1
ATOM 1090 C CA . PHE A 1 143 ? -0.721 -15.308 -4.254 1.00 93.75 143 PHE A CA 1
ATOM 1091 C C . PHE A 1 143 ? -2.169 -15.303 -4.750 1.00 93.75 143 PHE A C 1
ATOM 1093 O O . PHE A 1 143 ? -3.030 -15.830 -4.049 1.00 93.75 143 PHE A O 1
ATOM 1100 N N . ASP A 1 144 ? -2.429 -14.684 -5.903 1.00 92.88 144 ASP A N 1
ATOM 1101 C CA . ASP A 1 144 ? -3.754 -14.449 -6.475 1.00 92.88 144 ASP A CA 1
ATOM 1102 C C . ASP A 1 144 ? -4.783 -13.998 -5.428 1.00 92.88 144 ASP A C 1
ATOM 1104 O O . ASP A 1 144 ? -5.820 -14.613 -5.187 1.00 92.88 144 ASP A O 1
ATOM 1108 N N . ALA A 1 145 ? -4.438 -12.926 -4.716 1.00 92.19 145 ALA A N 1
ATOM 1109 C CA . ALA A 1 145 ? -5.233 -12.439 -3.605 1.00 92.19 145 ALA A CA 1
ATOM 1110 C C . ALA A 1 145 ? -6.610 -11.949 -4.089 1.00 92.19 145 ALA A C 1
ATOM 1112 O O . ALA A 1 145 ? -6.715 -10.931 -4.774 1.00 92.19 145 ALA A O 1
ATOM 1113 N N . GLU A 1 146 ? -7.665 -12.633 -3.645 1.00 92.62 146 GLU A N 1
ATOM 1114 C CA . GLU A 1 146 ? -9.073 -12.280 -3.898 1.00 92.62 146 GLU A CA 1
ATOM 1115 C C . GLU A 1 146 ? -9.663 -11.319 -2.844 1.00 92.62 146 GLU A C 1
ATOM 1117 O O . GLU A 1 146 ? -10.868 -11.069 -2.812 1.00 92.62 146 GLU A O 1
ATOM 1122 N N . VAL A 1 147 ? -8.816 -10.779 -1.964 1.00 94.88 147 VAL A N 1
ATOM 1123 C CA . VAL A 1 147 ? -9.179 -9.828 -0.902 1.00 94.88 147 VAL A CA 1
ATOM 1124 C C . VAL A 1 147 ? -8.425 -8.513 -1.097 1.00 94.88 147 VAL A C 1
ATOM 1126 O O . VAL A 1 147 ? -7.301 -8.518 -1.610 1.00 94.88 147 VAL A O 1
ATOM 1129 N N . PRO A 1 148 ? -8.965 -7.364 -0.655 1.00 96.69 148 PRO A N 1
ATOM 1130 C CA . PRO A 1 148 ? -8.243 -6.112 -0.769 1.00 96.69 148 PRO A CA 1
ATOM 1131 C C . PRO A 1 148 ? -6.982 -6.115 0.091 1.00 96.69 148 PRO A C 1
ATOM 1133 O O . PRO A 1 148 ? -6.978 -6.552 1.248 1.00 96.69 148 PRO A O 1
ATOM 1136 N N . VAL A 1 149 ? -5.929 -5.523 -0.465 1.00 97.44 149 VAL A N 1
ATOM 1137 C CA . VAL A 1 149 ? -4.645 -5.334 0.203 1.00 97.44 149 VAL A CA 1
ATOM 1138 C C . VAL A 1 149 ? -4.435 -3.859 0.551 1.00 97.44 149 VAL A C 1
ATOM 1140 O O . VAL A 1 149 ? -4.590 -2.962 -0.280 1.00 97.44 149 VAL A O 1
ATOM 1143 N N . VAL A 1 150 ? -4.081 -3.604 1.807 1.00 97.38 150 VAL A N 1
ATOM 1144 C CA . VAL A 1 150 ? -3.826 -2.280 2.371 1.00 97.38 150 VAL A CA 1
ATOM 1145 C C . VAL A 1 150 ? -2.363 -2.189 2.791 1.00 97.38 150 VAL A C 1
ATOM 1147 O O . VAL A 1 150 ? -1.914 -2.925 3.663 1.00 97.38 150 VAL A O 1
ATOM 1150 N N . SER A 1 151 ? -1.613 -1.251 2.225 1.00 95.44 151 SER A N 1
ATOM 1151 C CA . SER A 1 151 ? -0.276 -0.880 2.684 1.00 95.44 151 SER A CA 1
ATOM 1152 C C . SER A 1 151 ? -0.373 0.260 3.695 1.00 95.44 151 SER A C 1
ATOM 1154 O O . SER A 1 151 ? -0.750 1.382 3.343 1.00 95.44 151 SER A O 1
ATOM 1156 N N . PHE A 1 152 ? 0.034 0.008 4.939 1.00 92.94 152 PHE A N 1
ATOM 1157 C CA . PHE A 1 152 ? 0.289 1.070 5.906 1.00 92.94 152 PHE A CA 1
ATOM 1158 C C . PHE A 1 152 ? 1.713 1.605 5.722 1.00 92.94 152 PHE A C 1
ATOM 1160 O O . PHE A 1 152 ? 2.704 0.935 6.027 1.00 92.94 152 PHE A O 1
ATOM 1167 N N . SER A 1 153 ? 1.807 2.820 5.188 1.00 87.44 153 SER A N 1
ATOM 1168 C CA . SER A 1 153 ? 3.063 3.460 4.809 1.00 87.44 153 SER A CA 1
ATOM 1169 C C . SER A 1 153 ? 3.471 4.506 5.840 1.00 87.44 153 SER A C 1
ATOM 1171 O O . SER A 1 153 ? 2.929 5.611 5.870 1.00 87.44 153 SER A O 1
ATOM 1173 N N . TRP A 1 154 ? 4.448 4.180 6.682 1.00 83.19 154 TRP A N 1
ATOM 1174 C CA . TRP A 1 154 ? 4.924 5.038 7.772 1.00 83.19 154 TRP A CA 1
ATOM 1175 C C . TRP A 1 154 ? 6.303 5.627 7.445 1.00 83.19 154 TRP A C 1
ATOM 1177 O O . TRP A 1 154 ? 7.022 5.051 6.629 1.00 83.19 154 TRP A O 1
ATOM 1187 N N . PRO A 1 155 ? 6.692 6.796 7.984 1.00 74.19 155 PRO A N 1
ATOM 1188 C CA . PRO A 1 155 ? 7.916 7.513 7.612 1.00 74.19 155 PRO A CA 1
ATOM 1189 C C . PRO A 1 155 ? 9.193 6.824 8.130 1.00 74.19 155 PRO A C 1
ATOM 1191 O O . PRO A 1 155 ? 9.847 7.323 9.035 1.00 74.19 155 PRO A O 1
ATOM 1194 N N . SER A 1 156 ? 9.569 5.692 7.528 1.00 65.00 156 SER A N 1
ATOM 1195 C CA . SER A 1 156 ? 10.760 4.904 7.892 1.00 65.00 156 SER A CA 1
ATOM 1196 C C . SER A 1 156 ? 11.965 5.109 6.962 1.00 65.00 156 SER A C 1
ATOM 1198 O O . SER A 1 156 ? 12.972 4.421 7.082 1.00 65.00 156 SER A O 1
ATOM 1200 N N . GLY A 1 157 ? 11.858 6.007 5.976 1.00 59.94 157 GLY A N 1
ATOM 1201 C CA . GLY A 1 157 ? 12.753 6.049 4.812 1.00 59.94 157 GLY A CA 1
ATOM 1202 C C . GLY A 1 157 ? 13.773 7.192 4.756 1.00 59.94 157 GLY A C 1
ATOM 1203 O O . GLY A 1 157 ? 14.095 7.589 3.639 1.00 59.94 157 GLY A O 1
ATOM 1204 N N . GLY A 1 158 ? 14.222 7.786 5.874 1.00 54.31 158 GLY A N 1
ATOM 1205 C CA . GLY A 1 158 ? 14.808 9.136 5.787 1.00 54.31 158 GLY A CA 1
ATOM 1206 C C . GLY A 1 158 ? 15.890 9.626 6.754 1.00 54.31 158 GLY A C 1
ATOM 1207 O O . GLY A 1 158 ? 16.088 10.835 6.751 1.00 54.31 158 GLY A O 1
ATOM 1208 N N . ASP A 1 159 ? 16.614 8.787 7.508 1.00 46.34 159 ASP A N 1
ATOM 1209 C CA . ASP A 1 159 ? 17.996 9.110 7.944 1.00 46.34 159 ASP A CA 1
ATOM 1210 C C . ASP A 1 159 ? 18.766 7.828 8.360 1.00 46.34 159 ASP A C 1
ATOM 1212 O O . ASP A 1 159 ? 18.384 7.193 9.343 1.00 46.34 159 ASP A O 1
ATOM 1216 N N . PRO A 1 160 ? 19.859 7.435 7.667 1.00 43.31 160 PRO A N 1
ATOM 1217 C CA . PRO A 1 160 ? 20.726 6.317 8.068 1.00 43.31 160 PRO A CA 1
ATOM 1218 C C . PRO A 1 160 ? 21.458 6.518 9.406 1.00 43.31 160 PRO A C 1
ATOM 1220 O O . PRO A 1 160 ? 22.078 5.584 9.910 1.00 43.31 160 PRO A O 1
ATOM 1223 N N . ARG A 1 161 ? 21.456 7.735 9.969 1.00 42.75 161 ARG A N 1
ATOM 1224 C CA . ARG A 1 161 ? 22.266 8.109 11.141 1.00 42.75 161 ARG A CA 1
ATOM 1225 C C . ARG A 1 161 ? 21.605 7.836 12.490 1.00 42.75 161 ARG A C 1
ATOM 1227 O O . ARG A 1 161 ? 22.188 8.193 13.510 1.00 42.75 161 ARG A O 1
ATOM 1234 N N . GLY A 1 162 ? 20.442 7.185 12.556 1.00 47.75 162 GLY A N 1
ATOM 1235 C CA . GLY A 1 162 ? 19.912 6.834 13.871 1.00 47.75 162 GLY A CA 1
ATOM 1236 C C . GLY A 1 162 ? 18.730 5.884 13.900 1.00 47.75 162 GLY A C 1
ATOM 1237 O O . GLY A 1 162 ? 17.596 6.323 13.783 1.00 47.75 162 GLY A O 1
ATOM 1238 N N . TYR A 1 163 ? 19.000 4.640 14.304 1.00 45.38 163 TYR A N 1
ATOM 1239 C CA . TYR A 1 163 ? 18.025 3.694 14.877 1.00 45.38 163 TYR A CA 1
ATOM 1240 C C . TYR A 1 163 ? 17.172 4.321 16.009 1.00 45.38 163 TYR A C 1
ATOM 1242 O O . TYR A 1 163 ? 16.059 3.886 16.293 1.00 45.38 163 TYR A O 1
ATOM 1250 N N . VAL A 1 164 ? 17.687 5.377 16.653 1.00 46.06 164 VAL A N 1
ATOM 1251 C CA . VAL A 1 164 ? 16.997 6.168 17.685 1.00 46.06 164 VAL A CA 1
ATOM 1252 C C . VAL A 1 164 ? 15.917 7.086 17.092 1.00 46.06 164 VAL A C 1
ATOM 1254 O O . VAL A 1 164 ? 14.860 7.230 17.697 1.00 46.06 164 VAL A O 1
ATOM 1257 N N . TYR A 1 165 ? 16.121 7.650 15.893 1.00 47.28 165 TYR A N 1
ATOM 1258 C CA . TYR A 1 165 ? 15.138 8.529 15.237 1.00 47.28 165 TYR A CA 1
ATOM 1259 C C . TYR A 1 165 ? 13.873 7.764 14.803 1.00 47.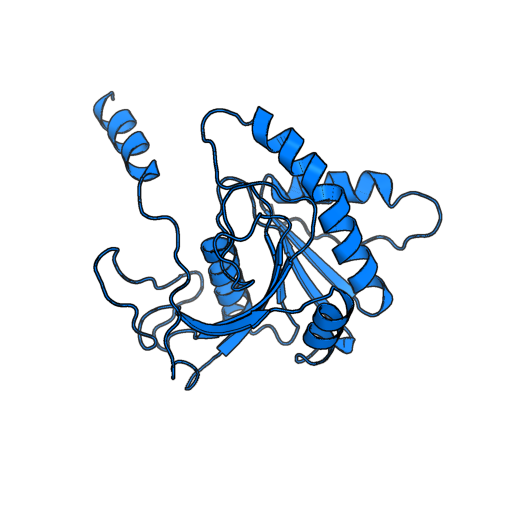28 165 TYR A C 1
ATOM 1261 O O . TYR A 1 165 ? 12.772 8.323 14.725 1.00 47.28 165 TYR A O 1
ATOM 1269 N N . ASP A 1 166 ? 14.011 6.459 14.564 1.00 52.72 166 ASP A N 1
ATOM 1270 C CA . ASP A 1 166 ? 12.905 5.594 14.170 1.00 52.72 166 ASP A CA 1
ATOM 1271 C C . ASP A 1 166 ? 12.040 5.129 15.335 1.00 52.72 166 ASP A C 1
ATOM 1273 O O . ASP A 1 166 ? 10.856 4.911 15.112 1.00 52.72 166 ASP A O 1
ATOM 1277 N N . ARG A 1 167 ? 12.545 5.048 16.577 1.00 55.81 167 ARG A N 1
ATOM 1278 C CA . ARG A 1 167 ? 11.684 4.744 17.740 1.00 55.81 167 ARG A CA 1
ATOM 1279 C C . ARG A 1 167 ? 10.609 5.812 17.939 1.00 55.81 167 ARG A C 1
ATOM 1281 O O . ARG A 1 167 ? 9.445 5.471 18.113 1.00 55.81 167 ARG A O 1
ATOM 1288 N N . ASP A 1 168 ? 10.965 7.086 17.813 1.00 57.81 168 ASP A N 1
ATOM 1289 C CA . ASP A 1 168 ? 9.993 8.184 17.907 1.00 57.81 168 ASP A CA 1
ATOM 1290 C C . ASP A 1 168 ? 9.018 8.186 16.721 1.00 57.81 168 ASP A C 1
ATOM 1292 O O . ASP A 1 168 ? 7.848 8.540 16.859 1.00 57.81 168 ASP A O 1
ATOM 1296 N N . SER A 1 169 ? 9.477 7.757 15.540 1.00 58.31 169 SER A N 1
ATOM 1297 C CA . SER A 1 169 ? 8.636 7.631 14.341 1.00 58.31 169 SER A CA 1
ATOM 1298 C C . SER A 1 169 ? 7.694 6.426 14.406 1.00 58.31 169 SER A C 1
ATOM 1300 O O . SER A 1 169 ? 6.561 6.522 13.931 1.00 58.31 169 SER A O 1
ATOM 1302 N N . VAL A 1 170 ? 8.131 5.325 15.024 1.00 63.03 170 VAL A N 1
ATOM 1303 C CA . VAL A 1 170 ? 7.289 4.189 15.406 1.00 63.03 170 VAL A CA 1
ATOM 1304 C C . VAL A 1 170 ? 6.224 4.692 16.370 1.00 63.03 170 VAL A C 1
ATOM 1306 O O . VAL A 1 170 ? 5.050 4.591 16.038 1.00 63.03 170 VAL A O 1
ATOM 1309 N N . ILE A 1 171 ? 6.609 5.350 17.471 1.00 63.97 171 ILE A N 1
ATOM 1310 C CA . ILE A 1 171 ? 5.666 5.888 18.463 1.00 63.97 171 ILE A CA 1
ATOM 1311 C C . ILE A 1 171 ? 4.615 6.795 17.812 1.00 63.97 171 ILE A C 1
ATOM 1313 O O . ILE A 1 171 ? 3.424 6.599 18.034 1.00 63.97 171 ILE A O 1
ATOM 1317 N N . HIS A 1 172 ? 5.034 7.717 16.943 1.00 67.19 172 HIS A N 1
ATOM 1318 C CA . HIS A 1 172 ? 4.130 8.630 16.232 1.00 67.19 172 HIS A CA 1
ATOM 1319 C C . HIS A 1 172 ? 3.208 7.930 15.220 1.00 67.19 172 HIS A C 1
ATOM 1321 O O . HIS A 1 172 ? 2.130 8.424 14.899 1.00 67.19 172 HIS A O 1
ATOM 1327 N N . SER A 1 173 ? 3.616 6.776 14.692 1.00 79.56 173 SER A N 1
ATOM 1328 C CA . SER A 1 173 ? 2.818 6.006 13.727 1.00 79.56 173 SER A CA 1
ATOM 1329 C C . SER A 1 173 ? 1.876 5.003 14.389 1.00 79.56 173 SER A C 1
ATOM 1331 O O . SER A 1 173 ? 1.021 4.447 13.701 1.00 79.56 173 SER A O 1
ATOM 1333 N N . ARG A 1 174 ? 1.998 4.785 15.706 1.00 83.81 174 ARG A N 1
ATOM 1334 C CA . ARG A 1 174 ? 1.152 3.849 16.461 1.00 83.81 174 ARG A CA 1
ATOM 1335 C C . ARG A 1 174 ? -0.305 4.253 16.444 1.00 83.81 174 ARG A C 1
ATOM 1337 O O . ARG A 1 174 ? -1.126 3.414 16.097 1.00 83.81 174 ARG A O 1
ATOM 1344 N N . ASP A 1 175 ? -0.600 5.506 16.784 1.00 83.62 175 ASP A N 1
ATOM 1345 C CA . ASP A 1 175 ? -1.977 6.002 16.875 1.00 83.62 175 ASP A CA 1
ATOM 1346 C C . ASP A 1 175 ? -2.652 5.961 15.495 1.00 83.62 175 ASP A C 1
ATOM 1348 O O . ASP A 1 175 ? -3.790 5.524 15.361 1.00 83.62 175 ASP A O 1
ATOM 1352 N N . ALA A 1 176 ? -1.906 6.304 14.441 1.00 87.56 176 ALA A N 1
ATOM 1353 C CA . ALA A 1 176 ? -2.375 6.230 13.059 1.00 87.56 176 ALA A CA 1
ATOM 1354 C C . ALA A 1 176 ? -2.645 4.780 12.600 1.00 87.56 176 ALA A C 1
ATOM 1356 O O . ALA A 1 176 ? -3.625 4.512 11.905 1.00 87.56 176 ALA A O 1
ATOM 1357 N N . LEU A 1 177 ? -1.789 3.828 12.990 1.00 90.56 177 LEU A N 1
ATOM 1358 C CA . LEU A 1 177 ? -2.020 2.411 12.713 1.00 90.56 177 LEU A CA 1
ATOM 1359 C C . LEU A 1 177 ? -3.204 1.870 13.526 1.00 90.56 177 LEU A C 1
ATOM 1361 O O . LEU A 1 177 ? -4.001 1.100 12.998 1.00 90.56 177 LEU A O 1
ATOM 1365 N N . GLU A 1 178 ? -3.333 2.272 14.792 1.00 90.69 178 GLU A N 1
ATOM 1366 C CA . GLU A 1 178 ? -4.454 1.901 15.659 1.00 90.69 178 GLU A CA 1
ATOM 1367 C C . GLU A 1 178 ? -5.782 2.380 15.074 1.00 90.69 178 GLU A C 1
ATOM 1369 O O . GLU A 1 178 ? -6.701 1.577 14.927 1.00 90.69 178 GLU A O 1
ATOM 1374 N N . GLU A 1 179 ? -5.858 3.648 14.665 1.00 91.12 179 GLU A N 1
ATOM 1375 C CA . GLU A 1 179 ? -7.041 4.240 14.040 1.00 91.12 179 GLU A CA 1
ATOM 1376 C C . GLU A 1 179 ? -7.485 3.441 12.806 1.00 91.12 179 GLU A C 1
ATOM 1378 O O . GLU A 1 179 ? -8.650 3.046 12.705 1.00 91.12 179 GLU A O 1
ATOM 1383 N N . LEU A 1 180 ? -6.548 3.131 11.902 1.00 93.12 180 LEU A N 1
ATOM 1384 C CA . LEU A 1 180 ? -6.818 2.323 10.712 1.00 93.12 180 LEU A CA 1
ATOM 1385 C C . LEU A 1 180 ? -7.322 0.920 11.076 1.00 93.12 180 LEU A C 1
ATOM 1387 O O . LEU A 1 180 ? -8.330 0.459 10.536 1.00 93.12 180 LEU A O 1
ATOM 1391 N N . LEU A 1 181 ? -6.612 0.228 11.969 1.00 94.25 181 LEU A N 1
ATOM 1392 C CA . LEU A 1 181 ? -6.919 -1.152 12.331 1.00 94.25 181 LEU A CA 1
ATOM 1393 C C . LEU A 1 181 ? -8.272 -1.261 13.034 1.00 94.25 181 LEU A C 1
ATOM 1395 O O . LEU A 1 181 ? -9.076 -2.105 12.645 1.00 94.25 181 LEU A O 1
ATOM 1399 N N . VAL A 1 182 ? -8.552 -0.387 14.006 1.00 93.75 182 VAL A N 1
ATOM 1400 C CA . VAL A 1 182 ? -9.846 -0.329 14.701 1.00 93.75 182 VAL A CA 1
ATOM 1401 C C . VAL A 1 182 ? -10.970 -0.119 13.695 1.00 93.75 182 VAL A C 1
ATOM 1403 O O . VAL A 1 182 ? -11.972 -0.836 13.735 1.00 93.75 182 VAL A O 1
ATOM 1406 N N . ALA A 1 183 ? -10.800 0.819 12.763 1.00 94.00 183 ALA A N 1
ATOM 1407 C CA . ALA A 1 183 ? -11.825 1.128 11.780 1.00 94.00 183 ALA A CA 1
ATOM 1408 C C . ALA A 1 183 ? -12.087 -0.033 10.806 1.00 94.00 183 ALA A C 1
ATOM 1410 O O . ALA A 1 183 ? -13.246 -0.316 10.502 1.00 94.00 183 ALA A O 1
ATOM 1411 N N . LEU A 1 184 ? -11.044 -0.754 10.377 1.00 94.44 184 LEU A N 1
ATOM 1412 C CA . LEU A 1 184 ? -11.193 -1.963 9.561 1.00 94.44 184 LEU A CA 1
ATOM 1413 C C . LEU A 1 184 ? -11.891 -3.082 10.351 1.00 94.44 184 LEU A C 1
ATOM 1415 O O . LEU A 1 184 ? -12.898 -3.617 9.896 1.00 94.44 184 LEU A O 1
ATOM 1419 N N . THR A 1 185 ? -11.437 -3.392 11.569 1.00 94.50 185 THR A N 1
ATOM 1420 C CA . THR A 1 185 ? -11.966 -4.527 12.356 1.00 94.50 185 THR A CA 1
ATOM 1421 C C . THR A 1 185 ? -13.435 -4.418 12.759 1.00 94.50 185 THR A C 1
ATOM 1423 O O . THR A 1 185 ? -14.017 -5.410 13.185 1.00 94.50 185 THR A O 1
ATOM 1426 N N . ARG A 1 186 ? -14.063 -3.244 12.619 1.00 91.69 186 ARG A N 1
ATOM 1427 C CA . ARG A 1 186 ? -15.496 -3.065 12.903 1.00 91.69 186 ARG A CA 1
ATOM 1428 C C . ARG A 1 186 ? -16.404 -3.885 11.991 1.00 91.69 186 ARG A C 1
ATOM 1430 O O . ARG A 1 186 ? -17.512 -4.215 12.399 1.00 91.69 186 ARG A O 1
ATOM 1437 N N . HIS A 1 187 ? -15.961 -4.167 10.768 1.00 86.31 187 HIS A N 1
ATOM 1438 C CA . HIS A 1 187 ? -16.821 -4.754 9.737 1.00 86.31 187 HIS A CA 1
ATOM 1439 C C . HIS A 1 187 ? -16.224 -5.982 9.053 1.00 86.31 187 HIS A C 1
ATOM 1441 O O . HIS A 1 187 ? -16.956 -6.679 8.365 1.00 86.31 187 HIS A O 1
ATOM 1447 N N . ARG A 1 188 ? -14.921 -6.242 9.211 1.00 91.75 188 ARG A N 1
ATOM 1448 C CA . ARG A 1 188 ? -14.219 -7.301 8.476 1.00 91.75 188 ARG A CA 1
ATOM 1449 C C . ARG A 1 188 ? -13.106 -7.940 9.291 1.00 91.75 188 ARG A C 1
ATOM 1451 O O . ARG A 1 188 ? -12.556 -7.335 10.215 1.00 91.75 188 ARG A O 1
ATOM 1458 N N . LYS A 1 189 ? -12.732 -9.153 8.903 1.00 95.38 189 LYS A N 1
ATOM 1459 C CA . LYS A 1 189 ? -11.552 -9.847 9.411 1.00 95.38 189 LYS A CA 1
ATOM 1460 C C . LYS A 1 189 ? -10.290 -9.203 8.838 1.00 95.38 189 LYS A C 1
ATOM 1462 O O . LYS A 1 189 ? -10.180 -8.994 7.634 1.00 95.38 189 LYS A O 1
ATOM 1467 N N . VAL A 1 190 ? -9.330 -8.895 9.706 1.00 95.44 190 VAL A N 1
ATOM 1468 C CA . VAL A 1 190 ? -8.060 -8.266 9.316 1.00 95.44 190 VAL A CA 1
ATOM 1469 C C . VAL A 1 190 ? -6.924 -9.279 9.426 1.00 95.44 190 VAL A C 1
ATOM 1471 O O . VAL A 1 190 ? -6.606 -9.739 10.525 1.00 95.44 190 VAL A O 1
ATOM 1474 N N . TYR A 1 191 ? -6.283 -9.586 8.299 1.00 94.81 191 TYR A N 1
ATOM 1475 C CA . TYR A 1 191 ? -5.011 -10.304 8.253 1.00 94.81 191 TYR A CA 1
ATOM 1476 C C . TYR A 1 191 ? -3.873 -9.290 8.281 1.00 94.81 191 TYR A C 1
ATOM 1478 O O . TYR A 1 191 ? -3.743 -8.486 7.367 1.00 94.81 191 TYR A O 1
ATOM 1486 N N . LEU A 1 192 ? -3.057 -9.304 9.332 1.00 93.81 192 LEU A N 1
ATOM 1487 C CA . LEU A 1 192 ? -1.990 -8.322 9.521 1.00 93.81 192 LEU A CA 1
ATOM 1488 C C . LEU A 1 192 ? -0.618 -8.977 9.364 1.00 93.81 192 LEU A C 1
ATOM 1490 O O . LEU A 1 192 ? -0.266 -9.869 10.141 1.00 93.81 192 LEU A O 1
ATOM 1494 N N . VAL A 1 193 ? 0.168 -8.483 8.411 1.00 93.06 193 VAL A N 1
ATOM 1495 C CA . VAL A 1 193 ? 1.573 -8.852 8.213 1.00 93.06 193 VAL A CA 1
ATOM 1496 C C . VAL A 1 193 ? 2.438 -7.617 8.383 1.00 93.06 193 VAL A C 1
ATOM 1498 O O . VAL A 1 193 ? 2.156 -6.549 7.845 1.00 93.06 193 VAL A O 1
ATOM 1501 N N . ALA A 1 194 ? 3.517 -7.769 9.135 1.00 90.44 194 ALA A N 1
ATOM 1502 C CA . ALA A 1 194 ? 4.467 -6.703 9.369 1.00 90.44 194 ALA A CA 1
ATOM 1503 C C . ALA A 1 194 ? 5.890 -7.226 9.231 1.00 90.44 194 ALA A C 1
ATOM 1505 O O . ALA A 1 194 ? 6.171 -8.373 9.583 1.00 90.44 194 ALA A O 1
ATOM 1506 N N . HIS A 1 195 ? 6.775 -6.381 8.711 1.00 87.25 195 HIS A N 1
ATOM 1507 C CA . HIS A 1 195 ? 8.163 -6.744 8.460 1.00 87.25 195 HIS A CA 1
ATOM 1508 C C . HIS A 1 195 ? 9.126 -5.939 9.340 1.00 87.25 195 HIS A C 1
ATOM 1510 O O . HIS A 1 195 ? 9.055 -4.709 9.387 1.00 87.25 195 HIS A O 1
ATOM 1516 N N . SER A 1 196 ? 10.089 -6.614 9.979 1.00 85.50 196 SER A N 1
ATOM 1517 C CA . SER A 1 196 ? 11.190 -5.995 10.735 1.00 85.50 196 SER A CA 1
ATOM 1518 C C . SER A 1 196 ? 10.695 -4.956 11.767 1.00 85.50 196 SER A C 1
ATOM 1520 O O . SER A 1 196 ? 9.898 -5.290 12.642 1.00 85.50 196 SER A O 1
ATOM 1522 N N . MET A 1 197 ? 11.117 -3.688 11.684 1.00 81.25 197 MET A N 1
ATOM 1523 C CA . MET A 1 197 ? 10.639 -2.617 12.577 1.00 81.25 197 MET A CA 1
ATOM 1524 C C . MET A 1 197 ? 9.131 -2.341 12.465 1.00 81.25 197 MET A C 1
ATOM 1526 O O . MET A 1 197 ? 8.527 -1.872 13.425 1.00 81.25 197 MET A O 1
ATOM 1530 N N . GLY A 1 198 ? 8.492 -2.695 11.347 1.00 83.31 198 GLY A N 1
ATOM 1531 C CA . GLY A 1 198 ? 7.033 -2.685 11.243 1.00 83.31 198 GLY A CA 1
ATOM 1532 C C . GLY A 1 198 ? 6.378 -3.662 12.225 1.00 83.31 198 GLY A C 1
ATOM 1533 O O . GLY A 1 198 ? 5.306 -3.383 12.756 1.00 83.31 198 GLY A O 1
ATOM 1534 N N . SER A 1 199 ? 7.032 -4.785 12.538 1.00 86.19 199 SER A N 1
ATOM 1535 C CA . SER A 1 199 ? 6.543 -5.748 13.532 1.00 86.19 199 SER A CA 1
ATOM 1536 C C . SER A 1 199 ? 6.622 -5.179 14.947 1.00 86.19 199 SER A C 1
ATOM 1538 O O . SER A 1 199 ? 5.706 -5.389 15.739 1.00 86.19 199 SER A O 1
ATOM 1540 N N . GLN A 1 200 ? 7.667 -4.401 15.254 1.00 83.38 200 GLN A N 1
ATOM 1541 C CA . GLN A 1 200 ? 7.760 -3.667 16.522 1.00 83.38 200 GLN A CA 1
ATOM 1542 C C . GLN A 1 200 ? 6.611 -2.661 16.649 1.00 83.38 200 GLN A C 1
ATOM 1544 O O . GLN A 1 200 ? 5.921 -2.661 17.665 1.00 83.38 200 GLN A O 1
ATOM 1549 N N . LEU A 1 201 ? 6.336 -1.893 15.589 1.00 83.50 201 LEU A N 1
ATOM 1550 C CA . LEU A 1 201 ? 5.200 -0.971 15.531 1.00 83.50 201 LEU A CA 1
ATOM 1551 C C . LEU A 1 201 ? 3.864 -1.678 15.814 1.00 83.50 201 LEU A C 1
ATOM 1553 O O . LEU A 1 201 ? 3.106 -1.235 16.673 1.00 83.50 201 LEU A O 1
ATOM 1557 N N . VAL A 1 202 ? 3.599 -2.812 15.158 1.00 86.38 202 VAL A N 1
ATOM 1558 C CA . VAL A 1 202 ? 2.378 -3.602 15.400 1.00 86.38 202 VAL A CA 1
ATOM 1559 C C . VAL A 1 202 ? 2.272 -4.073 16.853 1.00 86.38 202 VAL A C 1
ATOM 1561 O O . VAL A 1 202 ? 1.193 -4.005 17.450 1.00 86.38 202 VAL A O 1
ATOM 1564 N N . MET A 1 203 ? 3.371 -4.553 17.437 1.00 84.50 203 MET A N 1
ATOM 1565 C CA . MET A 1 203 ? 3.387 -5.008 18.830 1.00 84.50 203 MET A CA 1
ATOM 1566 C C . MET A 1 203 ? 3.142 -3.855 19.806 1.00 84.50 203 MET A C 1
ATOM 1568 O O . MET A 1 203 ? 2.389 -4.009 20.770 1.00 84.50 203 MET A O 1
ATOM 1572 N N . GLU A 1 204 ? 3.712 -2.684 19.534 1.00 81.75 204 GLU A N 1
ATOM 1573 C CA . GLU A 1 204 ? 3.487 -1.487 20.334 1.00 81.75 204 GLU A CA 1
ATOM 1574 C C . GLU A 1 204 ? 2.037 -0.976 20.234 1.00 81.75 204 GLU A C 1
ATOM 1576 O O . GLU A 1 204 ? 1.466 -0.562 21.247 1.00 81.75 204 GLU A O 1
ATOM 1581 N N . THR A 1 205 ? 1.400 -1.044 19.061 1.00 80.25 205 THR A N 1
ATOM 1582 C CA . THR A 1 205 ? -0.031 -0.727 18.882 1.00 80.25 205 THR A CA 1
ATOM 1583 C C . THR A 1 205 ? -0.937 -1.694 19.664 1.00 80.25 205 THR A C 1
ATOM 1585 O O . THR A 1 205 ? -1.909 -1.280 20.297 1.00 80.25 205 THR A O 1
ATOM 1588 N N . ARG A 1 206 ? -0.599 -2.991 19.714 1.00 63.91 206 ARG A N 1
ATOM 1589 C CA . ARG A 1 206 ? -1.363 -3.993 20.487 1.00 63.91 206 ARG A CA 1
ATOM 1590 C C . ARG A 1 206 ? -1.320 -3.802 21.998 1.00 63.91 206 ARG A C 1
ATOM 1592 O O . ARG A 1 206 ? -2.279 -4.150 22.683 1.00 63.91 206 ARG A O 1
ATOM 1599 N N . GLY A 1 207 ? -0.212 -3.290 22.531 1.00 55.78 207 GLY A N 1
ATOM 1600 C CA . GLY A 1 207 ? -0.035 -3.124 23.976 1.00 55.78 207 GLY A CA 1
ATOM 1601 C C . GLY A 1 207 ? -1.114 -2.254 24.637 1.00 55.78 207 GLY A C 1
ATOM 1602 O O . GLY A 1 207 ? -1.361 -2.409 25.830 1.00 55.78 207 GLY A O 1
ATOM 1603 N N . ARG A 1 208 ? -1.784 -1.380 23.869 1.00 49.91 208 ARG A N 1
ATOM 1604 C CA . ARG A 1 208 ? -2.779 -0.410 24.358 1.00 49.91 208 ARG A CA 1
ATOM 1605 C C . ARG A 1 208 ? -4.235 -0.818 24.109 1.00 49.91 208 ARG A C 1
ATOM 1607 O O . ARG A 1 208 ? -5.094 -0.543 24.941 1.00 49.91 208 ARG A O 1
ATOM 1614 N N . SER A 1 209 ? -4.501 -1.561 23.034 1.00 46.47 209 SER A N 1
ATOM 1615 C CA . SER A 1 209 ? -5.835 -2.106 22.712 1.00 46.47 209 SER A CA 1
ATOM 1616 C C . SER A 1 209 ? -6.306 -3.189 23.694 1.00 46.47 209 SER A C 1
ATOM 1618 O O . SER A 1 209 ? -7.450 -3.629 23.638 1.00 46.47 209 SER A O 1
ATOM 1620 N N . ARG A 1 210 ? -5.448 -3.576 24.649 1.00 43.00 210 ARG A N 1
ATOM 1621 C CA . ARG A 1 210 ? -5.757 -4.464 25.776 1.00 43.00 210 ARG A CA 1
ATOM 1622 C C . ARG A 1 210 ? -6.567 -3.805 26.909 1.00 43.00 210 ARG A C 1
ATOM 1624 O O . ARG A 1 210 ? -6.794 -4.453 27.928 1.00 43.00 210 ARG A O 1
ATOM 1631 N N . SER A 1 211 ? -7.027 -2.562 26.741 1.00 34.53 211 SER A N 1
ATOM 1632 C CA . SER A 1 211 ? -8.124 -2.010 27.551 1.00 34.53 211 SER A CA 1
ATOM 1633 C C . SER A 1 211 ? -9.402 -2.849 27.355 1.00 34.53 211 SER A C 1
ATOM 1635 O O . SER A 1 211 ? -9.644 -3.316 26.239 1.00 34.53 211 SER A O 1
ATOM 1637 N N . PRO A 1 212 ? -10.221 -3.080 28.400 1.00 33.62 212 PRO A N 1
ATOM 1638 C CA . PRO A 1 212 ? -11.333 -4.025 28.322 1.00 33.62 212 PRO A CA 1
ATOM 1639 C C . PRO A 1 212 ? -12.337 -3.605 27.234 1.00 33.62 212 PRO A C 1
ATOM 1641 O O . PRO A 1 212 ? -12.965 -2.558 27.361 1.00 33.62 212 PRO A O 1
ATOM 1644 N N . GLY A 1 213 ? -12.478 -4.408 26.168 1.00 41.69 213 GLY A N 1
ATOM 1645 C CA . GLY A 1 213 ? -13.520 -4.222 25.143 1.00 41.69 213 GLY A CA 1
ATOM 1646 C C . GLY A 1 213 ? -13.136 -4.461 23.673 1.00 41.69 213 GLY A C 1
ATOM 1647 O O . GLY A 1 213 ? -14.039 -4.526 22.845 1.00 41.69 213 GLY A O 1
ATOM 1648 N N . THR A 1 214 ? -11.854 -4.622 23.318 1.00 43.31 214 THR A N 1
ATOM 1649 C CA . THR A 1 214 ? -11.430 -4.766 21.902 1.00 43.31 214 THR A CA 1
ATOM 1650 C C . THR A 1 214 ? -11.061 -6.220 21.557 1.00 43.31 214 THR A C 1
ATOM 1652 O O . THR A 1 214 ? -10.264 -6.818 22.286 1.00 43.31 214 THR A O 1
ATOM 1655 N N . PRO A 1 215 ? -11.598 -6.826 20.474 1.00 40.31 215 PRO A N 1
ATOM 1656 C CA . PRO A 1 215 ? -11.272 -8.204 20.102 1.00 40.31 215 PRO A CA 1
ATOM 1657 C C . PRO A 1 215 ? -9.799 -8.357 19.668 1.00 40.31 215 PRO A C 1
ATOM 1659 O O . PRO A 1 215 ? -9.230 -7.446 19.062 1.00 40.31 215 PRO A O 1
ATOM 1662 N N . PRO A 1 216 ? -9.152 -9.501 19.963 1.00 42.50 216 PRO A N 1
ATOM 1663 C CA . PRO A 1 216 ? -7.740 -9.710 19.663 1.00 42.50 216 PRO A CA 1
ATOM 1664 C C . PRO A 1 216 ? -7.511 -9.879 18.156 1.00 42.50 216 PRO A C 1
ATOM 1666 O O . PRO A 1 216 ? -8.177 -10.685 17.508 1.00 42.50 216 PRO A O 1
ATOM 1669 N N . PHE A 1 217 ? -6.520 -9.182 17.589 1.00 51.56 217 PHE A N 1
ATOM 1670 C CA . PHE A 1 217 ? -6.110 -9.467 16.211 1.00 51.56 217 PHE A CA 1
ATOM 1671 C C . PHE A 1 217 ? -5.394 -10.835 16.132 1.00 51.56 217 PHE A C 1
ATOM 1673 O O . PHE A 1 217 ? -4.775 -11.291 17.102 1.00 51.56 217 PHE A O 1
ATOM 1680 N N . CYS A 1 218 ? -5.401 -11.470 14.959 1.00 38.72 218 CYS A N 1
ATOM 1681 C CA . CYS A 1 218 ? -4.594 -12.657 14.671 1.00 38.72 218 CYS A CA 1
ATOM 1682 C C . CYS A 1 218 ? -3.336 -12.222 13.900 1.00 38.72 218 CYS A C 1
ATOM 1684 O O . CYS A 1 218 ? -3.442 -11.591 12.854 1.00 38.72 218 CYS A O 1
ATOM 1686 N N . THR A 1 219 ? -2.140 -12.491 14.428 1.00 42.06 219 THR A N 1
ATOM 1687 C CA . THR A 1 219 ? -0.860 -12.241 13.736 1.00 42.06 219 THR A CA 1
ATOM 1688 C C . THR A 1 219 ? -0.136 -13.560 13.542 1.00 42.06 219 THR A C 1
ATOM 1690 O O . THR A 1 219 ? 0.153 -14.239 14.526 1.00 42.06 219 THR A O 1
ATOM 1693 N N . ARG A 1 220 ? 0.194 -13.910 12.295 1.00 31.78 220 ARG A N 1
ATOM 1694 C CA . ARG A 1 220 ? 1.206 -14.929 11.997 1.00 31.78 220 ARG A CA 1
ATOM 1695 C C . ARG A 1 220 ? 2.527 -14.214 11.724 1.00 31.78 220 ARG A C 1
ATOM 1697 O O . ARG A 1 220 ? 2.607 -13.399 10.814 1.00 31.78 220 ARG A O 1
ATOM 1704 N N . SER A 1 221 ? 3.537 -14.496 12.542 1.00 29.97 221 SER A N 1
ATOM 1705 C CA . SER A 1 221 ? 4.919 -14.085 12.292 1.00 29.97 221 SER A CA 1
ATOM 1706 C C . SER A 1 221 ? 5.554 -15.130 11.380 1.00 29.97 221 SER A C 1
ATOM 1708 O O . SER A 1 221 ? 5.596 -16.298 11.757 1.00 29.97 221 SER A O 1
ATOM 1710 N N . ALA A 1 222 ? 6.025 -14.735 10.199 1.00 30.77 222 ALA A N 1
ATOM 1711 C CA . ALA A 1 222 ? 6.977 -15.551 9.451 1.00 30.77 222 ALA A CA 1
ATOM 1712 C C . ALA A 1 222 ? 8.363 -15.330 10.076 1.00 30.77 222 ALA A C 1
ATOM 1714 O O . ALA A 1 222 ? 8.758 -14.178 10.277 1.00 30.77 222 ALA A O 1
ATOM 1715 N N . ALA A 1 223 ? 9.015 -16.421 10.475 1.00 31.28 223 ALA A N 1
ATOM 1716 C CA . ALA A 1 223 ? 10.399 -16.451 10.941 1.00 31.28 223 ALA A CA 1
ATOM 1717 C C . ALA A 1 223 ? 11.344 -16.686 9.759 1.00 31.28 223 ALA A C 1
ATOM 1719 O O . ALA A 1 223 ? 10.908 -17.381 8.811 1.00 31.28 223 ALA A O 1
#

Solvent-accessible surface area (backbone atoms only — not comparable to full-atom values): 12491 Å² total; per-residue (Å²): 113,71,69,60,58,55,56,64,61,58,68,73,72,59,89,71,60,77,81,47,80,40,84,81,38,68,86,60,58,65,42,66,38,32,36,42,25,35,27,30,62,66,44,102,70,54,76,47,66,37,57,44,81,42,96,52,81,44,29,25,37,38,28,32,20,51,19,86,73,67,54,85,96,54,78,48,62,55,57,97,89,49,76,82,43,55,69,64,11,62,30,27,37,44,77,44,62,30,96,42,71,66,56,39,54,53,52,42,37,73,35,61,51,20,57,53,31,35,38,38,38,29,53,35,66,70,39,49,64,38,47,49,50,54,51,48,43,41,53,39,55,72,66,62,55,64,43,30,40,33,40,44,40,59,53,38,46,72,66,98,88,36,83,67,63,48,53,58,43,38,59,67,42,24,61,59,50,44,54,53,49,56,62,50,55,75,66,26,51,59,45,49,44,52,35,73,58,22,38,54,34,53,54,62,40,52,71,63,53,71,52,95,85,57,84,82,82,64,71,73,81,87,131

Secondary structure (DSSP, 8-state):
-HHHHHHHHHGGGS------B-TTTTSSEEEEEEEEEEEEESSTTSS-EEEEEEEEEEEEEEEEEEPTT--TT------TTSPP-TTTS-EEEEEEEESSHHHHHHHHHHSTTTTTEEEEEE--TT--HHHHHHHHHHHHHHTT--S-EEEEE-S-SS-TT-HHHHHHHHHHHHHHHHHHHHHHHTTSEEEEEE-THHHHHHHHHHHHHTSTT-PPPEEPPP-

InterPro domains:
  IPR010297 Protein of unknown function DUF900, hydrolase-like [PF05990] (116-204)
  IPR029058 Alpha/Beta hydrolase fold [G3DSA:3.40.50.1820] (102-211)
  IPR029058 Alpha/Beta hydrolase fold [SSF53474] (100-205)

Sequence (223 aa):
MLLFVAMLALAACAPRGVLHLVRGADEGDVRQIFVASNRVLKHDNGVQFSGRRGTRLYFSRLDVSVPPVHRDGRIERPAPEAAPDPARHFVLSGAYAFPTLADFLAGVAKAPGGAEEVFVYVHGYNTNNAEATYRLAQMAHDFDAEVPVVSFSWPSGGDPRGYVYDRDSVIHSRDALEELLVALTRHRKVYLVAHSMGSQLVMETRGRSRSPGTPPFCTRSAA

Mean predicted aligned error: 10.08 Å

Radius of gyration: 17.6 Å; Cα contacts (8 Å, |Δi|>4): 413; chains: 1; bounding box: 56×34×49 Å

Foldseek 3Di:
DVVVVVVVVVVLPDPADDAAADAPLPPADKAKEKEKEQAPAPDPQLFHGDLHGHLDIWIKIWTKQDAPVDDAPDAFDDDPPDDDDSNGGIHTNDMGTDPDLVSSLVVQCPAQVSQAEEEEEEEAAQHAPRRQRSSQVSVCVNVVPRHHYYYYGFSRNDDPPDPPVVVVSLVSCLVVVLVNVQVSVVRYAYAYDYDHVRVVSVVVSQVPLPPPDHDDHDYDDDD

Nearest PDB structures (foldseek):
  3lvb-assembly1_A  TM=2.324E-01  e=1.097E+00  Zea mays
  5vw9-assembly1_A  TM=2.588E-01  e=1.913E+00  Zea mays
  5vwb-assembly1_A  TM=2.502E-01  e=2.302E+00  Zea mays
  5h5j-assembly2_C  TM=2.449E-01  e=2.947E+00  Zea mays

Organism: NCBI:txid42444